Protein AF-A0A6V7W5G5-F1 (afdb_monomer_lite)

pLDDT: mean 75.49, std 18.2, range [30.98, 97.44]

Sequence (221 aa):
MYLCLTFILNYLTKILIYLNILFFVKTNSDIENVKMSENKKLSTTAWSPSLSLGWSSWSEWSECPPQIKKNCNNNQPFNIQYQLRRCLDNHCSGGSPSRYRLCSFNENCFSSSNSLPKTCKISSTNLTQPLIQQSFFQNNFLPNGFPCQLPSFTKSVCFQGYCQPFGCDKIIGSLTKEDQCGVCGGNGSSCFNNLFKWKERKEEEGEDILVNVKENVEIKV

Foldseek 3Di:
DVVVVVVVVVVVVVVVVVVVVVVVVVVVVVPVPPDPDDDDDPPPDDDDPPPDFEKDDKDDKDDWPDDPDDDLPQLDAFTKIKIAIDRRDPPHDDDDRMWMFGPRDDVVSLVPDPDFAQWQFADPPPPPGPRDPPVVPPPRGHDFRRWHDDPVASAWTDDPRGIFHAEPVRITNDPFYQDPVRHTNDPPPVPDPPQWDWDDDDDPDDWTWIARPVVRDTDTD

InterPro domains:
  IPR013273 ADAMTS/ADAMTS-like [PR01857] (69-87)
  IPR013273 ADAMTS/ADAMTS-like [PR01857] (152-171)
  IPR013273 ADAMTS/ADAMTS-like [PR01857] (172-191)
  IPR045371 ADAMTS/ADAMTS-like, cysteine-rich domain 3 [PF19236] (154-191)
  IPR050439 ADAMTS and ADAMTS-like [PTHR13723] (49-193)

Secondary structure (DSSP, 8-state):
-HHHHHHHHHHHHHHHHHHHHHHHHHHHHTSTT------S-------------SBPPP-PPPPPPP-S---GGG-PPPPEEEEE--B-STT--SS-SEEEEESS--HHHHHT-TT--SSSBPPTT-TT-S-S-GGGGGGSBPPTT-B--BTTBSSEEEETTEEEEB-TT-BBT----B-TTS-BT--S-SS-S-SEEEPPPPTT----EEEETTTTEEEE-

Structure (mmCIF, N/CA/C/O backbone):
data_AF-A0A6V7W5G5-F1
#
_entry.id   AF-A0A6V7W5G5-F1
#
loop_
_atom_site.group_PDB
_atom_site.id
_atom_site.type_symbol
_atom_site.label_atom_id
_atom_site.label_alt_id
_atom_site.label_comp_id
_atom_site.label_asym_id
_atom_site.label_entity_id
_atom_site.label_seq_id
_atom_site.pdbx_PDB_ins_code
_atom_site.Cartn_x
_atom_site.Cartn_y
_atom_site.Cartn_z
_atom_site.occupancy
_atom_site.B_iso_or_equiv
_atom_site.auth_seq_id
_atom_site.auth_comp_id
_atom_site.auth_asym_id
_atom_site.auth_atom_id
_atom_site.pdbx_PDB_model_num
ATOM 1 N N . MET A 1 1 ? 59.500 -6.837 -39.252 1.00 64.44 1 MET A N 1
ATOM 2 C CA . MET A 1 1 ? 58.674 -8.068 -39.228 1.00 64.44 1 MET A CA 1
ATOM 3 C C . MET A 1 1 ? 57.829 -8.193 -37.953 1.00 64.44 1 MET A C 1
ATOM 5 O O . MET A 1 1 ? 56.629 -8.392 -38.071 1.00 64.44 1 MET A O 1
ATOM 9 N N . TYR A 1 2 ? 58.392 -7.978 -36.755 1.00 69.25 2 TYR A N 1
ATOM 10 C CA . TYR A 1 2 ? 57.667 -8.069 -35.468 1.00 69.25 2 TYR A CA 1
ATOM 11 C C . TYR A 1 2 ? 56.463 -7.121 -35.312 1.00 69.25 2 TYR A C 1
ATOM 13 O O . TYR A 1 2 ? 55.416 -7.542 -34.832 1.00 69.25 2 TYR A O 1
ATOM 21 N N . LEU A 1 3 ? 56.576 -5.869 -35.768 1.00 68.62 3 LEU A N 1
ATOM 22 C CA . LEU A 1 3 ? 55.482 -4.889 -35.685 1.00 68.62 3 LEU A CA 1
ATOM 23 C C . LEU A 1 3 ? 54.264 -5.282 -36.535 1.00 68.62 3 LEU A C 1
ATOM 25 O O . LEU A 1 3 ? 53.140 -4.961 -36.188 1.00 68.62 3 LEU A O 1
ATOM 29 N N . CYS A 1 4 ? 54.456 -6.012 -37.634 1.00 75.19 4 CYS A N 1
ATOM 30 C CA . CYS A 1 4 ? 53.338 -6.451 -38.467 1.00 75.19 4 CYS A CA 1
ATOM 31 C C . CYS A 1 4 ? 52.570 -7.603 -37.795 1.00 75.19 4 CYS A C 1
ATOM 33 O O . CYS A 1 4 ? 51.341 -7.600 -37.776 1.00 75.19 4 CYS A O 1
ATOM 35 N N . LEU A 1 5 ? 53.288 -8.529 -37.144 1.00 75.81 5 LEU A N 1
ATOM 36 C CA . LEU A 1 5 ? 52.668 -9.614 -36.382 1.00 75.81 5 LEU A CA 1
ATOM 37 C C . LEU A 1 5 ? 51.836 -9.103 -35.198 1.00 75.81 5 LEU A C 1
ATOM 39 O O . LEU A 1 5 ? 50.750 -9.626 -34.961 1.00 75.81 5 LEU A O 1
ATOM 43 N N . THR A 1 6 ? 52.297 -8.081 -34.470 1.00 80.94 6 THR A N 1
ATOM 44 C CA . THR A 1 6 ? 51.553 -7.550 -33.312 1.00 80.94 6 THR A CA 1
ATOM 45 C C . THR A 1 6 ? 50.261 -6.841 -33.719 1.00 80.94 6 THR A C 1
ATOM 47 O O . THR A 1 6 ? 49.250 -6.979 -33.031 1.00 80.94 6 THR A O 1
ATOM 50 N N . PHE A 1 7 ? 50.253 -6.142 -34.858 1.00 81.12 7 PHE A N 1
ATOM 51 C CA . PHE A 1 7 ? 49.036 -5.547 -35.418 1.00 81.12 7 PHE A CA 1
ATOM 52 C C . PHE A 1 7 ? 48.029 -6.611 -35.869 1.00 81.12 7 PHE A C 1
ATOM 54 O O . PHE A 1 7 ? 46.842 -6.488 -35.567 1.00 81.12 7 PHE A O 1
ATOM 61 N N . ILE A 1 8 ? 48.496 -7.678 -36.523 1.00 85.62 8 ILE A N 1
ATOM 62 C CA . ILE A 1 8 ? 47.638 -8.792 -36.956 1.00 85.62 8 ILE A CA 1
ATOM 63 C C . ILE A 1 8 ? 47.043 -9.519 -35.742 1.00 85.62 8 ILE A C 1
ATOM 65 O O . ILE A 1 8 ? 45.840 -9.770 -35.707 1.00 85.62 8 ILE A O 1
ATOM 69 N N . LEU A 1 9 ? 47.848 -9.788 -34.711 1.00 80.69 9 LEU A N 1
ATOM 70 C CA . LEU A 1 9 ? 47.383 -10.421 -33.473 1.00 80.69 9 LEU A CA 1
ATOM 71 C C . LEU A 1 9 ? 46.334 -9.565 -32.742 1.00 80.69 9 LEU A C 1
ATOM 73 O O . LEU A 1 9 ? 45.316 -10.099 -32.315 1.00 80.69 9 LEU A O 1
ATOM 77 N N . ASN A 1 10 ? 46.524 -8.244 -32.649 1.00 82.56 10 ASN A N 1
ATOM 78 C CA . ASN A 1 10 ? 45.551 -7.331 -32.026 1.00 82.56 10 ASN A CA 1
ATOM 79 C C . ASN A 1 10 ? 44.244 -7.226 -32.839 1.00 82.56 10 ASN A C 1
ATOM 81 O O . ASN A 1 10 ? 43.146 -7.136 -32.293 1.00 82.56 10 ASN A O 1
ATOM 85 N N . TYR A 1 11 ? 44.340 -7.278 -34.167 1.00 88.06 11 TYR A N 1
ATOM 86 C CA . TYR A 1 11 ? 43.161 -7.273 -35.028 1.00 88.06 11 TYR A CA 1
ATOM 87 C C . TYR A 1 11 ? 42.346 -8.570 -34.887 1.00 88.06 11 TYR A C 1
ATOM 89 O O . TYR A 1 11 ? 41.123 -8.525 -34.745 1.00 88.06 11 TYR A O 1
ATOM 97 N N . LEU A 1 12 ? 43.023 -9.721 -34.831 1.00 87.94 12 LEU A N 1
ATOM 98 C CA . LEU A 1 12 ? 42.383 -11.023 -34.629 1.00 87.94 12 LEU A CA 1
ATOM 99 C C . LEU A 1 12 ? 41.720 -11.141 -33.251 1.00 87.94 12 LEU A C 1
ATOM 101 O O . LEU A 1 12 ? 40.607 -11.658 -33.160 1.00 87.94 12 LEU A O 1
ATOM 105 N N . THR A 1 13 ? 42.335 -10.617 -32.185 1.00 90.12 13 THR A N 1
ATOM 106 C CA . THR A 1 13 ? 41.710 -10.635 -30.851 1.00 90.12 13 THR A CA 1
ATOM 107 C C . THR A 1 13 ? 40.447 -9.777 -30.798 1.00 90.12 13 THR A C 1
ATOM 109 O O . THR A 1 13 ? 39.450 -10.210 -30.222 1.00 90.12 13 THR A O 1
ATOM 112 N N . LYS A 1 14 ? 40.421 -8.611 -31.456 1.00 88.50 14 LYS A N 1
ATOM 113 C CA . LYS A 1 14 ? 39.206 -7.782 -31.557 1.00 88.50 14 LYS A CA 1
ATOM 114 C C . LYS A 1 14 ? 38.075 -8.471 -32.321 1.00 88.50 14 LYS A C 1
ATOM 116 O O . LYS A 1 14 ? 36.926 -8.385 -31.892 1.00 88.50 14 LYS A O 1
ATOM 121 N N . ILE A 1 15 ? 38.386 -9.184 -33.407 1.00 91.12 15 ILE A N 1
ATOM 122 C CA . ILE A 1 15 ? 37.393 -9.968 -34.161 1.00 91.12 15 ILE A CA 1
ATOM 123 C C . ILE A 1 15 ? 36.817 -11.090 -33.293 1.00 91.12 15 ILE A C 1
ATOM 125 O O . ILE A 1 15 ? 35.600 -11.257 -33.240 1.00 91.12 15 ILE A O 1
ATOM 129 N N . LEU A 1 16 ? 37.666 -11.823 -32.567 1.00 85.69 16 LEU A N 1
ATOM 130 C CA . LEU A 1 16 ? 37.214 -12.897 -31.680 1.00 85.69 16 LEU A CA 1
ATOM 131 C C . LEU A 1 16 ? 36.309 -12.376 -30.556 1.00 85.69 16 LEU A C 1
ATOM 133 O O . LEU A 1 16 ? 35.301 -13.008 -30.246 1.00 85.69 16 LEU A O 1
ATOM 137 N N . ILE A 1 17 ? 36.614 -11.210 -29.979 1.00 87.88 17 ILE A N 1
ATOM 138 C CA . ILE A 1 17 ? 35.757 -10.570 -28.969 1.00 87.88 17 ILE A CA 1
ATOM 139 C C . ILE A 1 17 ? 34.403 -10.182 -29.579 1.00 87.88 17 ILE A C 1
ATOM 141 O O . ILE A 1 17 ? 33.362 -10.466 -28.989 1.00 87.88 17 ILE A O 1
ATOM 145 N N . TYR A 1 18 ? 34.395 -9.593 -30.777 1.00 88.31 18 TYR A N 1
ATOM 146 C CA . TYR A 1 18 ? 33.161 -9.191 -31.454 1.00 88.31 18 TYR A CA 1
ATOM 147 C C . TYR A 1 18 ? 32.259 -10.389 -31.795 1.00 88.31 18 TYR A C 1
ATOM 149 O O . TYR A 1 18 ? 31.051 -10.344 -31.563 1.00 88.31 18 TYR A O 1
ATOM 157 N N . LEU A 1 19 ? 32.847 -11.493 -32.268 1.00 85.12 19 LEU A N 1
ATOM 158 C CA . LEU A 1 19 ? 32.117 -12.731 -32.552 1.00 85.12 19 LEU A CA 1
ATOM 159 C C . LEU A 1 19 ? 31.537 -13.370 -31.280 1.00 85.12 19 LEU A C 1
ATOM 161 O O . LEU A 1 19 ? 30.402 -13.841 -31.310 1.00 85.12 19 LEU A O 1
ATOM 165 N N . ASN A 1 20 ? 32.258 -13.332 -30.153 1.00 80.25 20 ASN A N 1
ATOM 166 C CA . ASN A 1 20 ? 31.739 -13.810 -28.865 1.00 80.25 20 ASN A CA 1
ATOM 167 C C . ASN A 1 20 ? 30.568 -12.955 -28.355 1.00 80.25 20 ASN A C 1
ATOM 169 O O . ASN A 1 20 ? 29.582 -13.504 -27.867 1.00 80.25 20 ASN A O 1
ATOM 173 N N . ILE A 1 21 ? 30.636 -11.627 -28.504 1.00 76.56 21 ILE A N 1
ATOM 174 C CA . ILE A 1 21 ? 29.537 -10.723 -28.125 1.00 76.56 21 ILE A CA 1
ATOM 175 C C . ILE A 1 21 ? 28.300 -10.993 -28.989 1.00 76.56 21 ILE A C 1
ATOM 177 O O . ILE A 1 21 ? 27.203 -11.114 -28.453 1.00 76.56 21 ILE A O 1
ATOM 181 N N . LEU A 1 22 ? 28.459 -11.148 -30.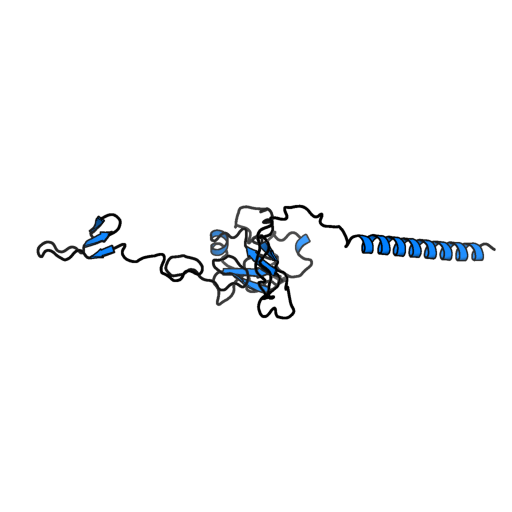308 1.00 72.25 22 LEU A N 1
ATOM 182 C CA . LEU A 1 22 ? 27.344 -11.480 -31.202 1.00 72.25 22 LEU A CA 1
ATOM 183 C C . LEU A 1 22 ? 26.721 -12.844 -30.885 1.00 72.25 22 LEU A C 1
ATOM 185 O O . LEU A 1 22 ? 25.497 -12.969 -30.899 1.00 72.25 22 LEU A O 1
ATOM 189 N N . PHE A 1 23 ? 27.540 -13.848 -30.565 1.00 72.62 23 PHE A N 1
ATOM 190 C CA . PHE A 1 23 ? 27.051 -15.156 -30.133 1.00 72.62 23 PHE A CA 1
ATOM 191 C C . PHE A 1 23 ? 26.246 -15.044 -28.829 1.00 72.62 23 PHE A C 1
ATOM 193 O O . PHE A 1 23 ? 25.133 -15.556 -28.760 1.00 72.62 23 PHE A O 1
ATOM 200 N N . PHE A 1 24 ? 26.744 -14.290 -27.843 1.00 64.94 24 PHE A N 1
ATOM 201 C CA . PHE A 1 24 ? 26.055 -14.060 -26.568 1.00 64.94 24 PHE A CA 1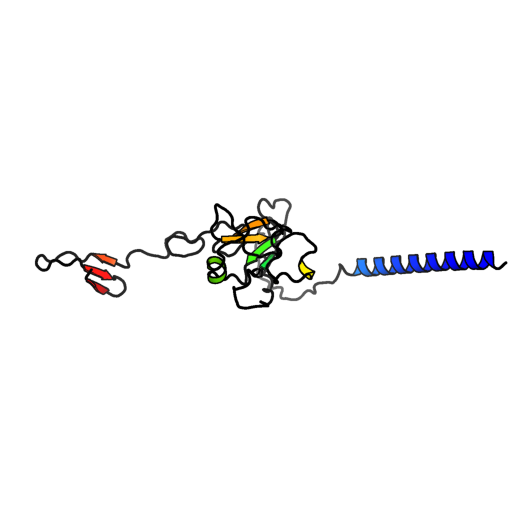
ATOM 202 C C . PHE A 1 24 ? 24.754 -13.248 -26.718 1.00 64.94 24 PHE A C 1
ATOM 204 O O . PHE A 1 24 ? 23.772 -13.495 -26.020 1.00 64.94 24 PHE A O 1
ATOM 211 N N . VAL A 1 25 ? 24.705 -12.283 -27.641 1.00 66.50 25 VAL A N 1
ATOM 212 C CA . VAL A 1 25 ? 23.470 -11.543 -27.955 1.00 66.50 25 VAL A CA 1
ATOM 213 C C . VAL A 1 25 ? 22.444 -12.467 -28.616 1.00 66.50 25 VAL A C 1
ATOM 215 O O . VAL A 1 25 ? 21.273 -12.430 -28.245 1.00 66.50 25 VAL A O 1
ATOM 218 N N . LYS A 1 26 ? 22.878 -13.351 -29.525 1.00 65.00 26 LYS A N 1
ATOM 219 C CA . LYS A 1 26 ? 21.993 -14.309 -30.199 1.00 65.00 26 LYS A CA 1
ATOM 220 C C . LYS A 1 26 ? 21.425 -15.365 -29.246 1.00 65.00 26 LYS A C 1
ATOM 222 O O . LYS A 1 26 ? 20.240 -15.668 -29.327 1.00 65.00 26 LYS A O 1
ATOM 227 N N . THR A 1 27 ? 22.215 -15.853 -28.286 1.00 56.34 27 THR A N 1
ATOM 228 C CA . THR A 1 27 ? 21.706 -16.787 -27.266 1.00 56.34 27 THR A CA 1
ATOM 229 C C . THR A 1 27 ? 20.696 -16.139 -26.318 1.00 56.34 27 THR A C 1
ATOM 231 O O . THR A 1 27 ? 19.823 -16.836 -25.814 1.00 56.34 27 THR A O 1
ATOM 234 N N . ASN A 1 28 ? 20.766 -14.822 -26.085 1.00 51.66 28 ASN A N 1
ATOM 235 C CA . ASN A 1 28 ? 19.781 -14.115 -25.256 1.00 51.66 28 ASN A CA 1
ATOM 236 C C . ASN A 1 28 ? 18.467 -13.814 -25.998 1.00 51.66 28 ASN A C 1
ATOM 238 O O . ASN A 1 28 ? 17.412 -13.836 -25.370 1.00 51.66 28 ASN A O 1
ATOM 242 N N . SER A 1 29 ? 18.493 -13.597 -27.321 1.00 52.56 29 SER A N 1
ATOM 243 C CA . SER A 1 29 ? 17.259 -13.413 -28.108 1.00 52.56 29 SER A CA 1
ATOM 244 C C . SER A 1 29 ? 16.413 -14.686 -28.247 1.00 52.56 29 SER A C 1
ATOM 246 O O . SER A 1 29 ? 15.221 -14.596 -28.525 1.00 52.56 29 SER A O 1
ATOM 248 N N . ASP A 1 30 ? 16.997 -15.864 -28.006 1.00 46.41 30 ASP A N 1
ATOM 249 C CA . ASP A 1 30 ? 16.294 -17.151 -28.084 1.00 46.41 30 ASP A CA 1
ATOM 250 C C . ASP A 1 30 ? 15.628 -17.568 -26.747 1.00 46.41 30 ASP A C 1
ATOM 252 O O . ASP A 1 30 ? 14.943 -18.591 -26.692 1.00 46.41 30 ASP A O 1
ATOM 256 N N . ILE A 1 31 ? 15.770 -16.776 -25.669 1.00 48.56 31 ILE A N 1
ATOM 257 C CA . ILE A 1 31 ? 15.246 -17.092 -24.320 1.00 48.56 31 ILE A CA 1
ATOM 258 C C . ILE A 1 31 ? 13.855 -16.476 -24.037 1.00 48.56 31 ILE A C 1
ATOM 260 O O . ILE A 1 31 ? 13.169 -16.926 -23.120 1.00 48.56 31 ILE A O 1
ATOM 264 N N . GLU A 1 32 ? 13.336 -15.558 -24.862 1.00 43.12 32 GLU A N 1
ATOM 265 C CA . GLU A 1 32 ? 11.947 -15.062 -24.712 1.00 43.12 32 GLU A CA 1
ATOM 266 C C . GLU A 1 32 ? 10.861 -16.010 -25.264 1.00 43.12 32 GLU A C 1
ATOM 268 O O . GLU A 1 32 ? 9.673 -15.735 -25.122 1.00 43.12 32 GLU A O 1
ATOM 273 N N . ASN A 1 33 ? 11.230 -17.175 -25.811 1.00 42.59 33 ASN A N 1
ATOM 274 C CA . ASN A 1 33 ? 10.279 -18.150 -26.363 1.00 42.59 33 ASN A CA 1
ATOM 275 C C . ASN A 1 33 ? 10.241 -19.485 -25.599 1.00 42.59 33 ASN A C 1
ATOM 277 O O . ASN A 1 33 ? 10.081 -20.557 -26.192 1.00 42.59 33 ASN A O 1
ATOM 281 N N . VAL A 1 34 ? 10.337 -19.450 -24.264 1.00 40.25 34 VAL A N 1
ATOM 282 C CA . VAL A 1 34 ? 9.984 -20.620 -23.446 1.00 40.25 34 VAL A CA 1
ATOM 283 C C . VAL A 1 34 ? 8.466 -20.817 -23.484 1.00 40.25 34 VAL A C 1
ATOM 285 O O . VAL A 1 34 ? 7.699 -20.151 -22.792 1.00 40.25 34 VAL A O 1
ATOM 288 N N . LYS A 1 35 ? 8.056 -21.776 -24.322 1.00 40.94 35 LYS A N 1
ATOM 289 C CA . LYS A 1 35 ? 6.774 -22.492 -24.300 1.00 40.94 35 LYS A CA 1
ATOM 290 C C . LYS A 1 35 ? 6.234 -22.643 -22.869 1.00 40.94 35 LYS A C 1
ATOM 292 O O . LYS A 1 35 ? 6.784 -23.415 -22.087 1.00 40.94 35 LYS A O 1
ATOM 297 N N . MET A 1 36 ? 5.093 -22.021 -22.564 1.00 36.12 36 MET A N 1
ATOM 298 C CA . MET A 1 36 ? 4.182 -22.601 -21.576 1.00 36.12 36 MET A CA 1
ATOM 299 C C . MET A 1 36 ? 3.483 -23.772 -22.255 1.00 36.12 36 MET A C 1
ATOM 301 O O . MET A 1 36 ? 2.702 -23.596 -23.187 1.00 36.12 36 MET A O 1
ATOM 305 N N . SER A 1 37 ? 3.835 -24.972 -21.806 1.00 34.09 37 SER A N 1
ATOM 306 C CA . SER A 1 37 ? 3.180 -26.219 -22.161 1.00 34.09 37 SER A CA 1
ATOM 307 C C . SER A 1 37 ? 1.674 -26.114 -21.945 1.00 34.09 37 SER A C 1
ATOM 309 O O . SER A 1 37 ? 1.208 -25.812 -20.843 1.00 34.09 37 SER A O 1
ATOM 311 N N . GLU A 1 38 ? 0.931 -26.431 -23.000 1.00 49.44 38 GLU A N 1
ATOM 312 C CA . GLU A 1 38 ? -0.417 -26.969 -22.912 1.00 49.44 38 GLU A CA 1
ATOM 313 C C . GLU A 1 38 ? -0.455 -28.050 -21.826 1.00 49.44 38 GLU A C 1
ATOM 315 O O . GLU A 1 38 ? 0.392 -28.944 -21.822 1.00 49.44 38 GLU A O 1
ATOM 320 N N . ASN A 1 39 ? -1.391 -27.924 -20.879 1.00 43.22 39 ASN A N 1
ATOM 321 C CA . ASN A 1 39 ? -2.222 -29.012 -20.350 1.00 43.22 39 ASN A CA 1
ATOM 322 C C . ASN A 1 39 ? -2.952 -28.581 -19.068 1.00 43.22 39 ASN A C 1
ATOM 324 O O . ASN A 1 39 ? -2.455 -28.772 -17.958 1.00 43.22 39 ASN A O 1
ATOM 328 N N . LYS A 1 40 ? -4.207 -28.130 -19.209 1.00 38.88 40 LYS A N 1
ATOM 329 C CA . LYS A 1 40 ? -5.285 -28.634 -18.342 1.00 38.88 40 LYS A CA 1
ATOM 330 C C . LYS A 1 40 ? -6.670 -28.437 -18.971 1.00 38.88 40 LYS A C 1
ATOM 332 O O . LYS A 1 40 ? -7.225 -27.349 -18.954 1.00 38.88 40 LYS A O 1
ATOM 337 N N . LYS A 1 41 ? -7.190 -29.564 -19.473 1.00 35.56 41 LYS A N 1
ATOM 338 C CA . LYS A 1 41 ? -8.587 -29.910 -19.791 1.00 35.56 41 LYS A CA 1
ATOM 339 C C . LYS A 1 41 ? -9.370 -28.945 -20.688 1.00 35.56 41 LYS A C 1
ATOM 341 O O . LYS A 1 41 ? -10.043 -28.032 -20.223 1.00 35.56 41 LYS A O 1
ATOM 346 N N . LEU A 1 42 ? -9.437 -29.326 -21.964 1.00 43.22 42 LEU A N 1
ATOM 347 C CA . LEU A 1 42 ? -10.606 -29.102 -22.806 1.00 43.22 42 LEU A CA 1
ATOM 348 C C . LEU A 1 42 ? -11.815 -29.793 -22.144 1.00 43.22 42 LEU A C 1
ATOM 350 O O . LEU A 1 42 ? -12.015 -30.997 -22.286 1.00 43.22 42 LEU A O 1
ATOM 354 N N . SER A 1 43 ? -12.575 -29.040 -21.348 1.00 30.98 43 SER A N 1
ATOM 355 C CA . SER A 1 43 ? -13.932 -29.416 -20.959 1.00 30.98 43 SER A CA 1
ATOM 356 C C . SER A 1 43 ? -14.846 -28.910 -22.062 1.00 30.98 43 SER A C 1
ATOM 358 O O . SER A 1 43 ? -15.054 -27.709 -22.206 1.00 30.98 43 SER A O 1
ATOM 360 N N . THR A 1 44 ? -15.356 -29.825 -22.876 1.00 41.25 44 THR A N 1
ATOM 361 C CA . THR A 1 44 ? -16.416 -29.553 -23.842 1.00 41.25 44 THR A CA 1
ATOM 362 C C . THR A 1 44 ? -17.688 -29.180 -23.087 1.00 41.25 44 THR A C 1
ATOM 364 O O . THR A 1 44 ? -18.456 -30.043 -22.661 1.00 41.25 44 THR A O 1
ATOM 367 N N . THR A 1 45 ? -17.920 -27.889 -22.891 1.00 38.53 45 THR A N 1
ATOM 368 C CA . THR A 1 45 ? -19.245 -27.360 -22.571 1.00 38.53 45 THR A CA 1
ATOM 369 C C . THR A 1 45 ? -19.334 -25.973 -23.190 1.00 38.53 45 THR A C 1
ATOM 371 O O . THR A 1 45 ? -18.521 -25.104 -22.900 1.00 38.53 45 THR A O 1
ATOM 374 N N . ALA A 1 46 ? -20.266 -25.825 -24.127 1.00 49.16 46 ALA A N 1
ATOM 375 C CA . ALA A 1 46 ? -20.468 -24.657 -24.971 1.00 49.16 46 ALA A CA 1
ATOM 376 C C . ALA A 1 46 ? -20.512 -23.344 -24.176 1.00 49.16 46 ALA A C 1
ATOM 378 O O . ALA A 1 46 ? -21.455 -23.147 -23.417 1.00 49.16 46 ALA A O 1
ATOM 379 N N . TRP A 1 47 ? -19.544 -22.443 -24.375 1.00 33.72 47 TRP A N 1
ATOM 380 C CA . TRP A 1 47 ? -19.591 -21.082 -23.832 1.00 33.72 47 TRP A CA 1
ATOM 381 C C . TRP A 1 47 ? -19.699 -20.063 -24.968 1.00 33.72 47 TRP A C 1
ATOM 383 O O . TRP A 1 47 ? -18.904 -20.042 -25.905 1.00 33.72 47 TRP A O 1
ATOM 393 N N . SER A 1 48 ? -20.765 -19.275 -24.864 1.00 38.31 48 SER A N 1
ATOM 394 C CA . SER A 1 48 ? -21.246 -18.204 -25.732 1.00 38.31 48 SER A CA 1
ATOM 395 C C . SER A 1 48 ? -20.163 -17.191 -26.142 1.00 38.31 48 SER A C 1
ATOM 397 O O . SER A 1 48 ? -19.182 -17.017 -25.415 1.00 38.31 48 SER A O 1
ATOM 399 N N . PRO A 1 49 ? -20.337 -16.452 -27.257 1.00 46.53 49 PRO A N 1
ATOM 400 C CA . PRO A 1 49 ? -19.388 -15.427 -27.665 1.00 46.53 49 PRO A CA 1
ATOM 401 C C . PRO A 1 49 ? -19.575 -14.191 -26.778 1.00 46.53 49 PRO A C 1
ATOM 403 O O . PRO A 1 49 ? -20.375 -13.308 -27.075 1.00 46.53 49 PRO A O 1
ATOM 406 N N . SER A 1 50 ? -18.842 -14.114 -25.671 1.00 47.25 50 SER A N 1
ATOM 407 C CA . SER A 1 50 ? -18.763 -12.890 -24.869 1.00 47.25 50 SER A CA 1
ATOM 408 C C . SER A 1 50 ? -17.815 -11.897 -25.546 1.00 47.25 50 SER A C 1
ATOM 410 O O . SER A 1 50 ? -16.659 -11.739 -25.157 1.00 47.25 50 SER A O 1
ATOM 412 N N . LEU A 1 51 ? -18.304 -11.245 -26.601 1.00 59.16 51 LEU A N 1
ATOM 413 C CA . LEU A 1 51 ? -17.687 -10.068 -27.210 1.00 59.16 51 LEU A CA 1
ATOM 414 C C . LEU A 1 51 ? -17.855 -8.863 -26.271 1.00 59.16 51 LEU A C 1
ATOM 416 O O . LEU A 1 51 ? -18.800 -8.089 -26.376 1.00 59.16 51 LEU A O 1
ATOM 420 N N . SER A 1 52 ? -16.917 -8.709 -25.343 1.00 56.16 52 SER A N 1
ATOM 421 C CA . SER A 1 52 ? -16.655 -7.438 -24.660 1.00 56.16 52 SER A CA 1
ATOM 422 C C . SER A 1 52 ? -15.177 -7.390 -24.283 1.00 56.16 52 SER A C 1
ATOM 424 O O . SER A 1 52 ? -14.788 -7.833 -23.200 1.00 56.16 52 SER A O 1
ATOM 426 N N . LEU A 1 53 ? -14.325 -6.927 -25.198 1.00 70.06 53 LEU A N 1
ATOM 427 C CA . LEU A 1 53 ? -12.885 -6.896 -24.960 1.00 70.06 53 LEU A CA 1
ATOM 428 C C . LEU A 1 53 ? -12.483 -5.555 -24.335 1.00 70.06 53 LEU A C 1
ATOM 430 O O . LEU A 1 53 ? -12.430 -4.516 -24.983 1.00 70.06 53 LEU A O 1
ATOM 434 N N . GLY A 1 54 ? -12.231 -5.603 -23.031 1.00 83.75 54 GLY A N 1
ATOM 435 C CA . GLY A 1 54 ? -11.614 -4.538 -22.249 1.00 83.75 54 GLY A CA 1
ATOM 436 C C . GLY A 1 54 ? -10.451 -5.105 -21.437 1.00 83.75 54 GLY A C 1
ATOM 437 O O . GLY A 1 54 ? -9.667 -5.925 -21.920 1.00 83.75 54 GLY A O 1
ATOM 438 N N . TRP A 1 55 ? -10.334 -4.696 -20.177 1.00 91.81 55 TRP A N 1
ATOM 439 C CA . TRP A 1 55 ? -9.373 -5.298 -19.255 1.00 91.81 55 TRP A CA 1
ATOM 440 C C . TRP A 1 55 ? -9.699 -6.774 -18.975 1.00 91.81 55 TRP A C 1
ATOM 442 O O . TRP A 1 55 ? -10.852 -7.121 -18.730 1.00 91.81 55 TRP A O 1
ATOM 452 N N . SER A 1 56 ? -8.678 -7.634 -18.939 1.00 91.94 56 SER A N 1
ATOM 453 C CA . SER A 1 56 ? -8.808 -9.002 -18.435 1.00 91.94 56 SER A CA 1
ATOM 454 C C . SER A 1 56 ? -9.158 -9.008 -16.946 1.00 91.94 56 SER A C 1
ATOM 456 O O . SER A 1 56 ? -8.936 -8.024 -16.229 1.00 91.94 56 SER A O 1
ATOM 458 N N . SER A 1 57 ? -9.592 -10.166 -16.446 1.00 93.00 57 SER A N 1
ATOM 459 C CA . SER A 1 57 ? -9.573 -10.439 -15.009 1.00 93.00 57 SER A CA 1
ATOM 460 C C . SER A 1 57 ? -8.176 -10.201 -14.436 1.00 93.00 57 SER A C 1
ATOM 462 O O . SER A 1 57 ? -7.160 -10.399 -15.115 1.00 93.00 57 SER A O 1
ATOM 464 N N . TRP A 1 58 ? -8.135 -9.765 -13.181 1.00 95.62 58 TRP A N 1
ATOM 465 C CA . TRP A 1 58 ? -6.893 -9.671 -12.428 1.00 95.62 58 TRP A CA 1
ATOM 466 C C . TRP A 1 58 ? -6.303 -11.066 -12.178 1.00 95.62 58 TRP A C 1
ATOM 468 O O . TRP A 1 58 ? -7.045 -12.022 -11.965 1.00 95.62 58 TRP A O 1
ATOM 478 N N . SER A 1 59 ? -4.972 -11.166 -12.184 1.00 96.69 59 SER A N 1
ATOM 479 C CA . SER A 1 59 ? -4.221 -12.344 -11.735 1.00 96.69 59 SER A CA 1
ATOM 480 C C . SER A 1 59 ? -4.471 -12.626 -10.256 1.00 96.69 59 SER A C 1
ATOM 482 O O . SER A 1 59 ? -5.046 -11.799 -9.562 1.00 96.69 59 SER A O 1
ATOM 484 N N . GLU A 1 60 ? -3.942 -13.716 -9.710 1.00 97.19 60 GLU A N 1
ATOM 485 C CA . GLU A 1 60 ? -3.775 -13.797 -8.256 1.00 97.19 60 GLU A CA 1
ATOM 486 C C . GLU A 1 60 ? -2.762 -12.757 -7.759 1.00 97.19 60 GLU A C 1
ATOM 488 O O . GLU A 1 60 ? -1.932 -12.247 -8.524 1.00 97.19 60 GLU A O 1
ATOM 493 N N . TRP A 1 61 ? -2.859 -12.407 -6.476 1.00 96.88 61 TRP A N 1
ATOM 494 C CA . TRP A 1 61 ? -1.852 -11.564 -5.836 1.00 96.88 61 TRP A CA 1
ATOM 495 C C . TRP A 1 61 ? -0.519 -12.305 -5.756 1.00 96.88 61 TRP A C 1
ATOM 497 O O . TRP A 1 61 ? -0.484 -13.496 -5.451 1.00 96.88 61 TRP A O 1
ATOM 507 N N . SER A 1 62 ? 0.579 -11.582 -5.978 1.00 96.88 62 SER A N 1
ATOM 508 C CA . SER A 1 62 ? 1.924 -12.111 -5.762 1.00 96.88 62 SER A CA 1
ATOM 509 C C . SER A 1 62 ? 2.109 -12.577 -4.317 1.00 96.88 62 SER A C 1
ATOM 511 O O . SER A 1 62 ? 1.441 -12.082 -3.409 1.00 96.88 62 SER A O 1
ATOM 513 N N . GLU A 1 63 ? 3.067 -13.464 -4.063 1.00 95.62 63 GLU A N 1
ATOM 514 C CA . GLU A 1 63 ? 3.437 -13.826 -2.693 1.00 95.62 63 GLU A CA 1
ATOM 515 C C . GLU A 1 63 ? 3.907 -12.598 -1.900 1.00 95.62 63 GLU A C 1
ATOM 517 O O . GLU A 1 63 ? 4.474 -11.653 -2.457 1.00 95.62 63 GLU A O 1
ATOM 522 N N . CYS A 1 64 ? 3.601 -12.573 -0.598 1.00 92.75 64 CYS A N 1
ATOM 523 C CA . CYS A 1 64 ? 4.025 -11.475 0.269 1.00 92.75 64 CYS A CA 1
ATOM 524 C C . CYS A 1 64 ? 5.499 -11.692 0.616 1.00 92.75 64 CYS A C 1
ATOM 526 O O . CYS A 1 64 ? 5.830 -12.766 1.126 1.00 92.75 64 CYS A O 1
ATOM 528 N N . PRO A 1 65 ? 6.378 -10.699 0.397 1.00 89.81 65 PRO A N 1
ATOM 529 C CA . PRO A 1 65 ? 7.762 -10.804 0.830 1.00 89.81 65 PRO A CA 1
ATOM 530 C C . PRO A 1 65 ? 7.859 -11.138 2.331 1.00 89.81 65 PRO A C 1
ATOM 532 O O . PRO A 1 65 ? 7.020 -10.672 3.115 1.00 89.81 65 PRO A O 1
ATOM 535 N N . PRO A 1 66 ? 8.871 -11.908 2.769 1.00 82.25 66 PRO A N 1
ATOM 536 C CA . PRO A 1 66 ? 9.048 -12.236 4.179 1.00 82.25 66 PRO A CA 1
ATOM 537 C C . PRO A 1 66 ? 9.334 -10.980 5.018 1.00 82.25 66 PRO A C 1
ATOM 539 O O . PRO A 1 66 ? 10.028 -10.053 4.598 1.00 82.25 66 PRO A O 1
ATOM 542 N N . GLN A 1 67 ? 8.771 -10.936 6.225 1.00 70.38 67 GLN A N 1
ATOM 543 C CA . GLN A 1 67 ? 8.957 -9.846 7.186 1.00 70.38 67 GLN A CA 1
ATOM 544 C C . GLN A 1 67 ? 10.281 -10.034 7.938 1.00 70.38 67 GLN A C 1
ATOM 546 O O . GLN A 1 67 ? 10.414 -10.969 8.724 1.00 70.38 67 GLN A O 1
ATOM 551 N N . ILE A 1 68 ? 11.255 -9.144 7.733 1.00 64.69 68 ILE A N 1
ATOM 552 C CA . ILE A 1 68 ? 12.593 -9.277 8.345 1.00 64.69 68 ILE A CA 1
ATOM 553 C C . ILE A 1 68 ? 12.600 -8.872 9.837 1.00 64.69 68 ILE A C 1
ATOM 555 O O . ILE A 1 68 ? 13.488 -9.281 10.581 1.00 64.69 68 ILE A O 1
ATOM 559 N N . LYS A 1 69 ? 11.605 -8.120 10.333 1.00 58.66 69 LYS A N 1
ATOM 560 C CA . LYS A 1 69 ? 11.455 -7.795 11.766 1.00 58.66 69 LYS A CA 1
ATOM 561 C C . LYS A 1 69 ? 9.973 -7.639 12.130 1.00 58.66 69 LYS A C 1
ATOM 563 O O . LYS A 1 69 ? 9.204 -7.088 11.354 1.00 58.66 69 LYS A O 1
ATOM 568 N N . LYS A 1 70 ? 9.589 -8.121 13.318 1.00 57.50 70 LYS A N 1
ATOM 569 C CA . LYS A 1 70 ? 8.206 -8.080 13.838 1.00 57.50 70 LYS A CA 1
ATOM 570 C C . LYS A 1 70 ? 7.887 -6.852 14.697 1.00 57.50 70 LYS A C 1
ATOM 572 O O . LYS A 1 70 ? 6.748 -6.712 15.126 1.00 57.50 70 LYS A O 1
ATOM 577 N N . ASN A 1 71 ? 8.873 -6.004 15.000 1.00 61.75 71 ASN A N 1
ATOM 578 C CA . ASN A 1 71 ? 8.712 -4.947 15.996 1.00 61.75 71 ASN A CA 1
ATOM 579 C C . ASN A 1 71 ? 8.701 -3.560 15.337 1.00 61.75 71 ASN A C 1
ATOM 581 O O . ASN A 1 71 ? 9.679 -3.182 14.692 1.00 61.75 71 ASN A O 1
ATOM 585 N N . CYS A 1 72 ? 7.611 -2.806 15.527 1.00 65.88 72 CYS A N 1
ATOM 586 C CA . CYS A 1 72 ? 7.331 -1.510 14.889 1.00 65.88 72 CYS A CA 1
ATOM 587 C C . CYS A 1 72 ? 8.319 -0.382 15.258 1.00 65.88 72 CYS A C 1
ATOM 589 O O . CYS A 1 72 ? 8.227 0.715 14.716 1.00 65.88 72 CYS A O 1
ATOM 591 N N . ASN A 1 73 ? 9.274 -0.633 16.156 1.00 59.19 73 ASN A N 1
ATOM 592 C CA . ASN A 1 73 ? 10.110 0.382 16.809 1.00 59.19 73 ASN A CA 1
ATOM 593 C C . ASN A 1 73 ? 11.065 1.158 15.877 1.00 59.19 73 ASN A C 1
ATOM 595 O O . ASN A 1 73 ? 11.777 2.036 16.346 1.00 59.19 73 ASN A O 1
ATOM 599 N N . ASN A 1 74 ? 11.102 0.846 14.578 1.00 59.66 74 ASN A N 1
ATOM 600 C CA . ASN A 1 74 ? 12.140 1.308 13.653 1.00 59.66 74 ASN A CA 1
ATOM 601 C C . ASN A 1 74 ? 11.596 1.962 12.366 1.00 59.66 74 ASN A C 1
ATOM 603 O O . ASN A 1 74 ? 12.330 2.004 11.381 1.00 59.66 74 ASN A O 1
ATOM 607 N N . ASN A 1 75 ? 10.333 2.421 12.332 1.00 66.81 75 ASN A N 1
ATOM 608 C CA . ASN A 1 75 ? 9.703 3.002 11.129 1.00 66.81 75 ASN A CA 1
ATOM 609 C C . ASN A 1 75 ? 9.915 2.127 9.877 1.00 66.81 75 ASN A C 1
ATOM 611 O O . ASN A 1 75 ? 10.373 2.587 8.837 1.00 66.81 75 ASN A O 1
ATOM 615 N N . GLN A 1 76 ? 9.671 0.822 9.988 1.00 79.69 76 GLN A N 1
ATOM 616 C CA . GLN A 1 76 ? 9.982 -0.098 8.897 1.00 79.69 76 GLN A CA 1
ATOM 617 C C . GLN A 1 76 ? 8.948 -0.031 7.772 1.00 79.69 76 GLN A C 1
ATOM 619 O O . GLN A 1 76 ? 7.763 0.173 8.043 1.00 79.69 76 GLN A O 1
ATOM 624 N N . PRO A 1 77 ? 9.370 -0.248 6.515 1.00 85.94 77 PRO A N 1
ATOM 625 C CA . PRO A 1 77 ? 8.439 -0.332 5.408 1.00 85.94 77 PRO A CA 1
ATOM 626 C C . PRO A 1 77 ? 7.570 -1.585 5.509 1.00 85.94 77 PRO A C 1
ATOM 628 O O . PRO A 1 77 ? 8.052 -2.680 5.806 1.00 85.94 77 PRO A O 1
ATOM 631 N N . PHE A 1 78 ? 6.283 -1.424 5.217 1.00 89.81 78 PHE A N 1
ATOM 632 C CA . PHE A 1 78 ? 5.379 -2.544 5.005 1.00 89.81 78 PHE A CA 1
ATOM 633 C C . PHE A 1 78 ? 5.696 -3.241 3.676 1.00 89.81 78 PHE A C 1
ATOM 635 O O . PHE A 1 78 ? 6.005 -2.604 2.671 1.00 89.81 78 PHE A O 1
ATOM 642 N N . ASN A 1 79 ? 5.559 -4.561 3.646 1.00 91.38 79 ASN A N 1
ATOM 643 C CA . ASN A 1 79 ? 5.723 -5.343 2.434 1.00 91.38 79 ASN A CA 1
ATOM 644 C C . ASN A 1 79 ? 4.518 -5.157 1.509 1.00 91.38 79 ASN A C 1
ATOM 646 O O . ASN A 1 79 ? 3.366 -5.039 1.947 1.00 91.38 79 ASN A O 1
ATOM 650 N N . ILE A 1 80 ? 4.804 -5.159 0.210 1.00 94.25 80 ILE A N 1
ATOM 651 C CA . ILE A 1 80 ? 3.834 -4.911 -0.851 1.00 94.25 80 ILE A CA 1
ATOM 652 C C . ILE A 1 80 ? 3.714 -6.155 -1.724 1.00 94.25 80 ILE A C 1
ATOM 654 O O . ILE A 1 80 ? 4.714 -6.778 -2.076 1.00 94.25 80 ILE A O 1
ATOM 658 N N . GLN A 1 81 ? 2.480 -6.478 -2.095 1.00 96.00 81 GLN A N 1
ATOM 659 C CA . GLN A 1 81 ? 2.156 -7.426 -3.158 1.00 96.00 81 GLN A CA 1
ATOM 660 C C . GLN A 1 81 ? 1.645 -6.674 -4.378 1.00 96.00 81 GLN A C 1
ATOM 662 O O . GLN A 1 81 ? 1.111 -5.566 -4.262 1.00 96.00 81 GLN A O 1
ATOM 667 N N . TYR A 1 82 ? 1.756 -7.307 -5.539 1.00 96.19 82 TYR A N 1
ATOM 668 C CA . TYR A 1 82 ? 1.226 -6.783 -6.787 1.00 96.19 82 TYR A CA 1
ATOM 669 C C . TYR A 1 82 ? 0.243 -7.761 -7.427 1.00 96.19 82 TYR A C 1
ATOM 671 O O . TYR A 1 82 ? 0.255 -8.962 -7.158 1.00 96.19 82 TYR A O 1
ATOM 679 N N . GLN A 1 83 ? -0.615 -7.219 -8.279 1.00 96.88 83 GLN A N 1
ATOM 680 C CA . GLN A 1 83 ? -1.533 -7.969 -9.123 1.00 96.88 83 GLN A CA 1
ATOM 681 C C . GLN A 1 83 ? -1.494 -7.370 -10.522 1.00 96.88 83 GLN A C 1
ATOM 683 O O . GLN A 1 83 ? -1.342 -6.153 -10.668 1.00 96.88 83 GLN A O 1
ATOM 688 N N . LEU A 1 84 ? -1.625 -8.216 -11.538 1.00 96.12 84 LEU A N 1
ATOM 689 C CA . LEU A 1 84 ? -1.516 -7.824 -12.938 1.00 96.12 84 LEU A CA 1
ATOM 690 C C . LEU A 1 84 ? -2.801 -8.161 -13.687 1.00 96.12 84 LEU A C 1
ATOM 692 O O . LEU A 1 84 ? -3.498 -9.116 -13.358 1.00 96.12 84 LEU A O 1
ATOM 696 N N . ARG A 1 85 ? -3.098 -7.395 -14.727 1.00 94.75 85 ARG A N 1
ATOM 697 C CA . ARG A 1 85 ? -4.122 -7.705 -15.724 1.00 94.75 85 ARG A CA 1
ATOM 698 C C . ARG A 1 85 ? -3.629 -7.268 -17.093 1.00 94.75 85 ARG A C 1
ATOM 700 O O . ARG A 1 85 ? -2.793 -6.372 -17.203 1.00 94.75 85 ARG A O 1
ATOM 707 N N . ARG A 1 86 ? -4.147 -7.894 -18.142 1.00 92.69 86 ARG A N 1
ATOM 708 C CA . ARG A 1 86 ? -3.824 -7.546 -19.526 1.00 92.69 86 ARG A CA 1
ATOM 709 C C . ARG A 1 86 ? -4.955 -6.743 -20.131 1.00 92.69 86 ARG A C 1
ATOM 711 O O . ARG A 1 86 ? -6.116 -6.909 -19.771 1.00 92.69 86 ARG A O 1
ATOM 718 N N . CYS A 1 87 ? -4.599 -5.873 -21.053 1.00 93.06 87 CYS A N 1
ATOM 719 C CA . CYS A 1 87 ? -5.567 -5.244 -21.924 1.00 93.06 87 CYS A CA 1
ATOM 720 C C . CYS A 1 87 ? -5.799 -6.181 -23.116 1.00 93.06 87 CYS A C 1
ATOM 722 O O . CYS A 1 87 ? -4.825 -6.612 -23.734 1.00 93.06 87 CYS A O 1
ATOM 724 N N . LEU A 1 88 ? -7.049 -6.578 -23.364 1.00 89.69 88 LEU A N 1
ATOM 725 C CA . LEU A 1 88 ? -7.376 -7.588 -24.379 1.00 89.69 88 LEU A CA 1
ATOM 726 C C . LEU A 1 88 ? -7.762 -6.980 -25.736 1.00 89.69 88 LEU A C 1
ATOM 728 O O . LEU A 1 88 ? -7.869 -7.722 -26.706 1.00 89.69 88 LEU A O 1
ATOM 732 N N . ASP A 1 89 ? -7.959 -5.661 -25.800 1.00 84.06 89 ASP A N 1
ATOM 733 C CA . ASP A 1 89 ? -8.287 -4.912 -27.019 1.00 84.06 89 ASP A CA 1
ATOM 734 C C . ASP A 1 89 ? -7.943 -3.421 -26.852 1.00 84.06 89 ASP A C 1
ATOM 736 O O . ASP A 1 89 ? -7.652 -2.966 -25.754 1.00 84.06 89 ASP A O 1
ATOM 740 N N . ASN A 1 90 ? -7.986 -2.620 -27.910 1.00 80.75 90 ASN A N 1
ATOM 741 C CA . ASN A 1 90 ? -7.670 -1.188 -27.871 1.00 80.75 90 ASN A CA 1
ATOM 742 C C . ASN A 1 90 ? -8.671 -0.325 -27.061 1.00 80.75 90 ASN A C 1
ATOM 744 O O . ASN A 1 90 ? -8.400 0.853 -26.828 1.00 80.75 90 ASN A O 1
ATOM 748 N N . HIS A 1 91 ? -9.779 -0.896 -26.572 1.00 83.31 91 HIS A N 1
ATOM 749 C CA . HIS A 1 91 ? -10.824 -0.205 -25.804 1.00 83.31 91 HIS A CA 1
ATOM 750 C C . HIS A 1 91 ? -10.602 -0.166 -24.274 1.00 83.31 91 HIS A C 1
ATOM 752 O O . HIS A 1 91 ? -11.523 0.155 -23.517 1.00 83.31 91 HIS A O 1
ATOM 758 N N . CYS A 1 92 ? -9.400 -0.458 -23.765 1.00 85.12 92 CYS A N 1
ATOM 759 C CA . CYS A 1 92 ? -9.114 -0.357 -22.328 1.00 85.12 92 CYS A CA 1
ATOM 760 C C . CYS A 1 92 ? -9.047 1.102 -21.859 1.00 85.12 92 CYS A C 1
ATOM 762 O O . CYS A 1 92 ? -8.003 1.749 -21.916 1.00 85.12 92 CYS A O 1
ATOM 764 N N . SER A 1 93 ? -10.163 1.606 -21.340 1.00 84.12 93 SER A N 1
ATOM 765 C CA . SER A 1 93 ? -10.242 2.937 -20.737 1.00 84.12 93 SER A CA 1
ATOM 766 C C . SER A 1 93 ? -10.216 2.850 -19.213 1.00 84.12 93 SER A C 1
ATOM 768 O O . SER A 1 93 ? -10.931 2.047 -18.615 1.00 84.12 93 SER A O 1
ATOM 770 N N . GLY A 1 94 ? -9.407 3.699 -18.579 1.00 82.25 94 GLY A N 1
ATOM 771 C CA . GLY A 1 94 ? -9.361 3.843 -17.125 1.00 82.25 94 GLY A CA 1
ATOM 772 C C . GLY A 1 94 ? -8.593 2.739 -16.381 1.00 82.25 94 GLY A C 1
ATOM 773 O O . GLY A 1 94 ? -8.715 1.539 -16.643 1.00 82.25 94 GLY A O 1
ATOM 774 N N . GLY A 1 95 ? -7.815 3.165 -15.386 1.00 85.19 95 GLY A N 1
ATOM 775 C CA . GLY A 1 95 ? -7.032 2.293 -14.510 1.00 85.19 95 GLY A CA 1
ATOM 776 C C . GLY A 1 95 ? -5.729 1.770 -15.125 1.00 85.19 95 GLY A C 1
ATOM 777 O O . GLY A 1 95 ? -5.454 1.937 -16.308 1.00 85.19 95 GLY A O 1
ATOM 778 N N . SER A 1 96 ? -4.928 1.114 -14.287 1.00 90.62 96 SER A N 1
ATOM 779 C CA . SER A 1 96 ? -3.587 0.627 -14.635 1.00 90.62 96 SER A CA 1
ATOM 780 C C . SER A 1 96 ? -3.570 -0.894 -14.868 1.00 90.62 96 SER A C 1
ATOM 782 O O . SER A 1 96 ? -4.444 -1.603 -14.351 1.00 90.62 96 SER A O 1
ATOM 784 N N . PRO A 1 97 ? -2.593 -1.430 -15.628 1.00 93.94 97 PRO A N 1
ATOM 785 C CA . PRO A 1 97 ? -2.408 -2.876 -15.808 1.00 93.94 97 PRO A CA 1
ATOM 786 C C . PRO A 1 97 ? -1.860 -3.567 -14.552 1.00 93.94 97 PRO A C 1
ATOM 788 O O . PRO A 1 97 ? -1.937 -4.787 -14.429 1.00 93.94 97 PRO A O 1
ATOM 791 N N . SER A 1 98 ? -1.318 -2.799 -13.609 1.00 95.31 98 SER A N 1
ATOM 792 C CA . SER A 1 98 ? -0.835 -3.276 -12.320 1.00 95.31 98 SER A CA 1
ATOM 793 C C . SER A 1 98 ? -1.515 -2.529 -11.179 1.00 95.31 98 SER A C 1
ATOM 795 O O . SER A 1 98 ? -1.853 -1.349 -11.294 1.00 95.31 98 SER A O 1
ATOM 797 N N . ARG A 1 99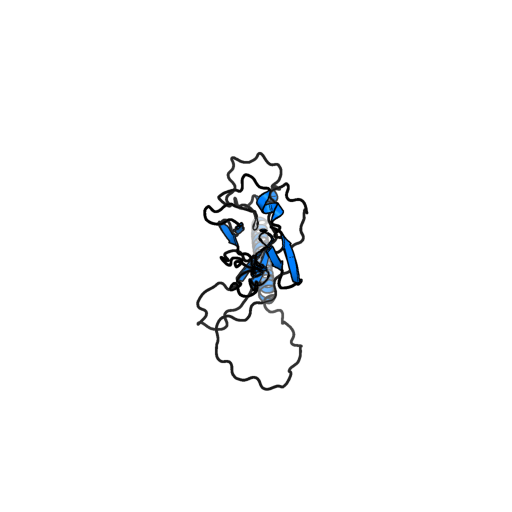 ? -1.706 -3.226 -10.060 1.00 96.00 99 ARG A N 1
ATOM 798 C CA . ARG A 1 99 ? -2.081 -2.612 -8.784 1.00 96.00 99 ARG A CA 1
ATOM 799 C C . ARG A 1 99 ? -1.288 -3.220 -7.641 1.00 96.00 99 ARG A C 1
ATOM 801 O O . ARG A 1 99 ? -0.809 -4.349 -7.742 1.00 96.00 99 ARG A O 1
ATOM 808 N N . TYR A 1 100 ? -1.177 -2.462 -6.558 1.00 97.44 100 TYR A N 1
ATOM 809 C CA . TYR A 1 100 ? -0.322 -2.783 -5.424 1.00 97.44 100 TYR A CA 1
ATOM 810 C C . TYR A 1 100 ? -1.115 -2.684 -4.130 1.00 97.44 100 TYR A C 1
ATOM 812 O O . TYR A 1 100 ? -1.958 -1.798 -3.983 1.00 97.44 100 TYR A O 1
ATOM 820 N N . ARG A 1 101 ? -0.839 -3.579 -3.183 1.00 96.00 101 ARG A N 1
ATOM 821 C CA . ARG A 1 101 ? -1.440 -3.535 -1.847 1.00 96.00 101 ARG A CA 1
ATOM 822 C C . ARG A 1 101 ? -0.421 -3.845 -0.767 1.00 96.00 101 ARG A C 1
ATOM 824 O O . ARG A 1 101 ? 0.534 -4.583 -1.007 1.00 96.00 101 ARG A O 1
ATOM 831 N N . LEU A 1 102 ? -0.672 -3.347 0.435 1.00 94.88 102 LEU A N 1
ATOM 832 C CA . LEU A 1 102 ? 0.109 -3.692 1.617 1.00 94.88 102 LEU A CA 1
ATOM 833 C C . LEU A 1 102 ? -0.314 -5.075 2.121 1.00 94.88 102 LEU A C 1
ATOM 835 O O . LEU A 1 102 ? -1.475 -5.288 2.472 1.00 94.88 102 LEU A O 1
ATOM 839 N N . CYS A 1 103 ? 0.626 -6.017 2.170 1.00 93.19 103 CYS A N 1
ATOM 840 C CA . CYS A 1 103 ? 0.370 -7.380 2.646 1.00 93.19 103 CYS A CA 1
ATOM 841 C C . CYS A 1 103 ? 0.767 -7.593 4.110 1.00 93.19 103 CYS A C 1
ATOM 843 O O . CYS A 1 103 ? 0.307 -8.540 4.739 1.00 93.19 103 CYS A O 1
ATOM 845 N N . SER A 1 104 ? 1.570 -6.687 4.672 1.00 88.94 104 SER A N 1
ATOM 846 C CA . SER A 1 104 ? 2.026 -6.747 6.063 1.00 88.94 104 SER A CA 1
ATOM 847 C C . SER A 1 104 ? 1.603 -5.528 6.886 1.00 88.94 104 SER A C 1
ATOM 849 O O . SER A 1 104 ? 2.337 -5.083 7.769 1.00 88.94 104 SER A O 1
ATOM 851 N N . PHE A 1 105 ? 0.468 -4.923 6.544 1.00 87.38 105 PHE A N 1
ATOM 852 C CA . PHE A 1 105 ? -0.025 -3.744 7.248 1.00 87.38 105 PHE A CA 1
ATOM 853 C C . PHE A 1 105 ? -0.405 -4.078 8.699 1.00 87.38 105 PHE A C 1
ATOM 855 O O . PHE A 1 105 ? -1.098 -5.066 8.946 1.00 87.38 105 PHE A O 1
ATOM 862 N N . ASN A 1 106 ? 0.016 -3.223 9.633 1.00 83.56 106 ASN A N 1
ATOM 863 C CA . ASN A 1 106 ? -0.338 -3.292 11.047 1.00 83.56 106 ASN A CA 1
ATOM 864 C C . ASN A 1 106 ? -0.662 -1.882 11.562 1.00 83.56 106 ASN A C 1
ATOM 866 O O . ASN A 1 106 ? 0.188 -0.992 11.498 1.00 83.56 106 ASN A O 1
ATOM 870 N N . GLU A 1 107 ? -1.877 -1.693 12.082 1.00 79.12 107 GLU A N 1
ATOM 871 C CA . GLU A 1 107 ? -2.366 -0.397 12.573 1.00 79.12 107 GLU A CA 1
ATOM 872 C C . GLU A 1 107 ? -1.540 0.141 13.742 1.00 79.12 107 GLU A C 1
ATOM 874 O O . GLU A 1 107 ? -1.272 1.339 13.810 1.00 79.12 107 GLU A O 1
ATOM 879 N N . ASN A 1 108 ? -1.033 -0.747 14.599 1.00 76.94 108 ASN A N 1
ATOM 880 C CA . ASN A 1 108 ? -0.216 -0.359 15.746 1.00 76.94 108 ASN A CA 1
ATOM 881 C C . ASN A 1 108 ? 1.103 0.294 15.318 1.00 76.94 108 ASN A C 1
ATOM 883 O O . ASN A 1 108 ? 1.581 1.200 15.994 1.00 76.94 108 ASN A O 1
ATOM 887 N N . CYS A 1 109 ? 1.668 -0.121 14.177 1.00 72.00 109 CYS A N 1
ATOM 888 C CA . CYS A 1 109 ? 2.881 0.493 13.637 1.00 72.00 109 CYS A CA 1
ATOM 889 C C . CYS A 1 109 ? 2.624 1.885 13.041 1.00 72.00 109 CYS A C 1
ATOM 891 O O . CYS A 1 109 ? 3.566 2.653 12.862 1.00 72.00 109 CYS A O 1
ATOM 893 N N . PHE A 1 110 ? 1.372 2.201 12.699 1.00 73.25 110 PHE A N 1
ATOM 894 C CA . PHE A 1 110 ? 1.000 3.500 12.147 1.00 73.25 110 PHE A CA 1
ATOM 895 C C . PHE A 1 110 ? 0.763 4.531 13.260 1.00 73.25 110 PHE A C 1
ATOM 897 O O . PHE A 1 110 ? 1.203 5.672 13.159 1.00 73.25 110 PHE A O 1
ATOM 904 N N . SER A 1 111 ? 0.133 4.114 14.361 1.00 62.59 111 SER A N 1
ATOM 905 C CA . SER A 1 111 ? -0.157 4.984 15.510 1.00 62.59 111 SER A CA 1
ATOM 906 C C . SER A 1 111 ? 1.072 5.306 16.371 1.00 62.59 111 SER A C 1
ATOM 908 O O . SER A 1 111 ? 1.044 6.261 17.140 1.00 62.59 111 SER A O 1
ATOM 910 N N . SER A 1 112 ? 2.154 4.526 16.266 1.00 56.22 112 SER A N 1
ATOM 911 C CA . SER A 1 112 ? 3.350 4.678 17.108 1.00 56.22 112 SER A CA 1
ATOM 912 C C . SER A 1 112 ? 4.351 5.740 16.631 1.00 56.22 112 SER A C 1
ATOM 914 O O . SER A 1 112 ? 5.302 6.052 17.346 1.00 56.22 112 SER A O 1
ATOM 916 N N . SER A 1 113 ? 4.201 6.280 15.419 1.00 60.03 113 SER A N 1
ATOM 917 C CA . SER A 1 113 ? 5.192 7.178 14.814 1.00 60.03 113 SER A CA 1
ATOM 918 C C . SER A 1 113 ? 4.814 8.650 14.994 1.00 60.03 113 SER A C 1
ATOM 920 O O . SER A 1 113 ? 4.114 9.226 14.164 1.00 60.03 113 SER A O 1
ATOM 922 N N . ASN A 1 114 ? 5.330 9.291 16.046 1.00 58.75 114 ASN A N 1
ATOM 923 C CA . ASN A 1 114 ? 5.054 10.705 16.354 1.00 58.75 114 ASN A CA 1
ATOM 924 C C . ASN A 1 114 ? 5.622 11.718 15.328 1.00 58.75 114 ASN A C 1
ATOM 926 O O . ASN A 1 114 ? 5.386 12.917 15.460 1.00 58.75 114 ASN A O 1
ATOM 930 N N . SER A 1 115 ? 6.350 11.279 14.292 1.00 73.69 115 SER A N 1
ATOM 931 C CA . SER A 1 115 ? 6.849 12.153 13.218 1.00 73.69 115 SER A CA 1
ATOM 932 C C . SER A 1 115 ? 7.091 11.407 11.896 1.00 73.69 115 SER A C 1
ATOM 934 O O . SER A 1 115 ? 8.223 11.153 11.486 1.00 73.69 115 SER A O 1
ATOM 936 N N . LEU A 1 116 ? 6.013 11.061 11.187 1.00 83.12 116 LEU A N 1
ATOM 937 C CA . LEU A 1 116 ? 6.127 10.533 9.824 1.00 83.12 116 LEU A CA 1
ATOM 938 C C . LEU A 1 116 ? 6.597 11.615 8.833 1.00 83.12 116 LEU A C 1
ATOM 940 O O . LEU A 1 116 ? 6.172 12.773 8.921 1.00 83.12 116 LEU A O 1
ATOM 944 N N . PRO A 1 117 ? 7.446 11.266 7.851 1.00 86.69 117 PRO A N 1
ATOM 945 C CA . PRO A 1 117 ? 7.893 12.214 6.846 1.00 86.69 117 PRO A CA 1
ATOM 946 C C . PRO A 1 117 ? 6.737 12.616 5.923 1.00 86.69 117 PRO A C 1
ATOM 948 O O . PRO A 1 117 ? 5.926 11.790 5.506 1.00 86.69 117 PRO A O 1
ATOM 951 N N . LYS A 1 118 ? 6.697 13.897 5.543 1.00 89.00 118 LYS A N 1
ATOM 952 C CA . LYS A 1 118 ? 5.734 14.418 4.552 1.00 89.00 118 LYS A CA 1
ATOM 953 C C . LYS A 1 118 ? 6.091 14.031 3.115 1.00 89.00 118 LYS A C 1
ATOM 955 O O . LYS A 1 118 ? 5.264 14.124 2.216 1.00 89.00 118 LYS A O 1
ATOM 960 N N . THR A 1 119 ? 7.349 13.658 2.880 1.00 87.62 119 THR A N 1
ATOM 961 C CA . THR A 1 119 ? 7.876 13.350 1.548 1.00 87.62 119 THR A CA 1
ATOM 962 C C . THR A 1 119 ? 8.635 12.038 1.588 1.00 87.62 119 THR A C 1
ATOM 964 O O . THR A 1 119 ? 9.275 11.721 2.587 1.00 87.62 119 THR A O 1
ATOM 967 N N . CYS A 1 120 ? 8.632 11.319 0.472 1.00 89.62 120 CYS A N 1
ATOM 968 C CA . CYS A 1 120 ? 9.396 10.086 0.330 1.00 89.62 120 CYS A CA 1
ATOM 969 C C . CYS A 1 120 ? 10.828 10.319 -0.146 1.00 89.62 120 CYS A C 1
ATOM 971 O O . CYS A 1 120 ? 11.492 9.367 -0.535 1.00 89.62 120 CYS A O 1
ATOM 973 N N . LYS A 1 121 ? 11.312 11.566 -0.131 1.00 87.88 121 LYS A N 1
ATOM 974 C CA . LYS A 1 121 ? 12.707 11.903 -0.413 1.00 87.88 121 LYS A CA 1
ATOM 975 C C . LYS A 1 121 ? 13.509 11.872 0.881 1.00 87.88 121 LYS A C 1
ATOM 977 O O . LYS A 1 121 ? 13.070 12.397 1.905 1.00 87.88 121 LYS A O 1
ATOM 982 N N . ILE A 1 122 ? 14.697 11.289 0.818 1.00 77.19 122 ILE A N 1
ATOM 983 C CA . ILE A 1 122 ? 15.648 11.298 1.925 1.00 77.19 122 ILE A CA 1
ATOM 984 C C . ILE A 1 122 ? 16.331 12.672 1.931 1.00 77.19 122 ILE A C 1
ATOM 986 O O . ILE A 1 122 ? 17.015 13.029 0.976 1.00 77.19 122 ILE A O 1
ATOM 990 N N . SER A 1 123 ? 16.132 13.458 2.993 1.00 64.81 123 SER A N 1
ATOM 991 C CA . SER A 1 123 ? 16.889 14.698 3.219 1.00 64.81 123 SER A CA 1
ATOM 992 C C . SER A 1 123 ? 18.160 14.373 4.001 1.00 64.81 123 SER A C 1
ATOM 994 O O . SER A 1 123 ? 18.091 13.726 5.047 1.00 64.81 123 SER A O 1
ATOM 996 N N . SER A 1 124 ? 19.312 14.844 3.522 1.00 56.25 124 SER A N 1
ATOM 997 C CA . SER A 1 124 ? 20.644 14.626 4.112 1.00 56.25 124 SER A CA 1
ATOM 998 C C . SER A 1 124 ? 20.811 15.160 5.546 1.00 56.25 124 SER A C 1
ATOM 1000 O O . SER A 1 124 ? 21.816 14.879 6.190 1.00 56.25 124 SER A O 1
ATOM 1002 N N . THR A 1 125 ? 19.828 15.891 6.077 1.00 51.25 125 THR A N 1
ATOM 1003 C CA . THR A 1 125 ? 19.845 16.504 7.414 1.00 51.25 125 THR A CA 1
ATOM 1004 C C . THR A 1 125 ? 19.317 15.615 8.550 1.00 51.25 125 THR A C 1
ATOM 1006 O O . THR A 1 125 ? 19.493 15.974 9.708 1.00 51.25 125 THR A O 1
ATOM 1009 N N . ASN A 1 126 ? 18.722 14.448 8.262 1.00 46.88 126 ASN A N 1
ATOM 1010 C CA . ASN A 1 126 ? 18.145 13.535 9.271 1.00 46.88 126 ASN A CA 1
ATOM 1011 C C . ASN A 1 126 ? 18.921 12.207 9.403 1.00 46.88 126 ASN A C 1
ATOM 1013 O O . ASN A 1 126 ? 18.332 11.132 9.509 1.00 46.88 126 ASN A O 1
ATOM 1017 N N . LEU A 1 127 ? 20.255 12.260 9.396 1.00 48.91 127 LEU A N 1
ATOM 1018 C CA . LEU A 1 127 ? 21.130 11.085 9.552 1.00 48.91 127 LEU A CA 1
ATOM 1019 C C . LEU A 1 127 ? 21.424 10.723 11.022 1.00 48.91 127 LEU A C 1
ATOM 1021 O O . LEU A 1 127 ? 22.526 10.292 11.345 1.00 48.91 127 LEU A O 1
ATOM 1025 N N . THR A 1 128 ? 20.462 10.877 11.935 1.00 44.19 128 THR A N 1
ATOM 1026 C CA . THR A 1 128 ? 20.649 10.499 13.353 1.00 44.19 128 THR A CA 1
ATOM 1027 C C . THR A 1 128 ? 19.944 9.205 13.765 1.00 44.19 128 THR A C 1
ATOM 1029 O O . THR A 1 128 ? 19.952 8.867 14.945 1.00 44.19 128 THR A O 1
ATOM 1032 N N . GLN A 1 129 ? 19.398 8.417 12.830 1.00 46.78 129 GLN A N 1
ATOM 1033 C CA . GLN A 1 129 ? 18.908 7.066 13.139 1.00 46.78 129 GLN A CA 1
ATOM 1034 C C . GLN A 1 129 ? 19.740 5.989 12.422 1.00 46.78 129 GLN A C 1
ATOM 1036 O O . GLN A 1 129 ? 19.826 6.006 11.193 1.00 46.78 129 GLN A O 1
ATOM 1041 N N . PRO A 1 130 ? 20.338 5.021 13.147 1.00 48.19 130 PRO A N 1
ATOM 1042 C CA . PRO A 1 130 ? 21.241 4.017 12.583 1.00 48.19 130 PRO A CA 1
ATOM 1043 C C . PRO A 1 130 ? 20.467 2.860 11.921 1.00 48.19 130 PRO A C 1
ATOM 1045 O O . PRO A 1 130 ? 20.706 1.692 12.219 1.00 48.19 130 PRO A O 1
ATOM 1048 N N . LEU A 1 131 ? 19.472 3.156 11.075 1.00 47.41 131 LEU A N 1
ATOM 1049 C CA . LEU A 1 131 ? 18.481 2.159 10.636 1.00 47.41 131 LEU A CA 1
ATOM 1050 C C . LEU A 1 131 ? 18.160 2.151 9.143 1.00 47.41 131 LEU A C 1
ATOM 1052 O O . LEU A 1 131 ? 17.167 1.555 8.733 1.00 47.41 131 LEU A O 1
ATOM 1056 N N . ILE A 1 132 ? 19.018 2.722 8.306 1.00 52.72 132 ILE A N 1
ATOM 1057 C CA . ILE A 1 132 ? 18.925 2.501 6.864 1.00 52.72 132 ILE A CA 1
ATOM 1058 C C . ILE A 1 132 ? 20.269 1.931 6.433 1.00 52.72 132 ILE A C 1
ATOM 1060 O O . ILE A 1 132 ? 21.291 2.608 6.435 1.00 52.72 132 ILE A O 1
ATOM 1064 N N . GLN A 1 133 ? 20.290 0.628 6.169 1.00 45.78 133 GLN A N 1
ATOM 1065 C CA . GLN A 1 133 ? 21.471 -0.058 5.664 1.00 45.78 133 GLN A CA 1
ATOM 1066 C C . GLN A 1 133 ? 21.896 0.621 4.356 1.00 45.78 133 GLN A C 1
ATOM 1068 O O . GLN A 1 133 ? 21.063 0.870 3.481 1.00 45.78 133 GLN A O 1
ATOM 1073 N N . GLN A 1 134 ? 23.189 0.937 4.243 1.00 52.59 134 GLN A N 1
ATOM 1074 C CA . GLN A 1 134 ? 23.805 1.698 3.144 1.00 52.59 134 GLN A CA 1
ATOM 1075 C C . GLN A 1 134 ? 23.456 1.173 1.732 1.00 52.59 134 GLN A C 1
ATOM 1077 O O . GLN A 1 134 ? 23.573 1.910 0.759 1.00 52.59 134 GLN A O 1
ATOM 1082 N N . SER A 1 135 ? 22.953 -0.059 1.607 1.00 42.44 135 SER A N 1
ATOM 1083 C CA . SER A 1 135 ? 22.527 -0.681 0.350 1.00 42.44 135 SER A CA 1
ATOM 1084 C C . SER A 1 135 ? 21.210 -0.152 -0.244 1.00 42.44 135 SER A C 1
ATOM 1086 O O . SER A 1 135 ? 20.966 -0.384 -1.422 1.00 42.44 135 SER A O 1
ATOM 1088 N N . PHE A 1 136 ? 20.364 0.563 0.513 1.00 48.06 136 PHE A N 1
ATOM 1089 C CA . PHE A 1 136 ? 19.107 1.155 -0.002 1.00 48.06 136 PHE A CA 1
ATOM 1090 C C . PHE A 1 136 ? 19.246 2.617 -0.461 1.00 48.06 136 PHE A C 1
ATOM 1092 O O . PHE A 1 136 ? 18.321 3.177 -1.047 1.00 48.06 136 PHE A O 1
ATOM 1099 N N . PHE A 1 137 ? 20.402 3.242 -0.227 1.00 52.19 137 PHE A N 1
ATOM 1100 C CA . PHE A 1 137 ? 20.634 4.665 -0.495 1.00 52.19 137 PHE A CA 1
ATOM 1101 C C . PHE A 1 137 ? 20.853 5.021 -1.966 1.00 52.19 137 PHE A C 1
ATOM 1103 O O . PHE A 1 137 ? 20.993 6.199 -2.281 1.00 52.19 137 PHE A O 1
ATOM 1110 N N . GLN A 1 138 ? 20.852 4.052 -2.884 1.00 54.31 138 GLN A N 1
ATOM 1111 C CA . GLN A 1 138 ? 21.176 4.338 -4.284 1.00 54.31 138 GLN A CA 1
ATOM 1112 C C . GLN A 1 138 ? 20.162 5.259 -4.990 1.00 54.31 138 GLN A C 1
ATOM 1114 O O . GLN A 1 138 ? 20.493 5.802 -6.036 1.00 54.31 138 GLN A O 1
ATOM 1119 N N . ASN A 1 139 ? 18.976 5.509 -4.411 1.00 62.16 139 ASN A N 1
ATOM 1120 C CA . ASN A 1 139 ? 17.897 6.228 -5.098 1.00 62.16 139 ASN A CA 1
ATOM 1121 C C . ASN A 1 139 ? 17.395 7.524 -4.430 1.00 62.16 139 ASN A C 1
ATOM 1123 O O . ASN A 1 139 ? 16.416 8.069 -4.912 1.00 62.16 139 ASN A O 1
ATOM 1127 N N . ASN A 1 140 ? 18.000 8.064 -3.362 1.00 78.00 140 ASN A N 1
ATOM 1128 C CA . ASN A 1 140 ? 17.507 9.282 -2.663 1.00 78.00 140 ASN A CA 1
ATOM 1129 C C . ASN A 1 140 ? 16.031 9.235 -2.182 1.00 78.00 140 ASN A C 1
ATOM 1131 O O . ASN A 1 140 ? 15.486 10.256 -1.750 1.00 78.00 140 ASN A O 1
ATOM 1135 N N . PHE A 1 141 ? 15.378 8.071 -2.221 1.00 85.88 141 PHE A N 1
ATOM 1136 C CA . PHE A 1 141 ? 13.983 7.876 -1.829 1.00 85.88 141 PHE A CA 1
ATOM 1137 C C . PHE A 1 141 ? 13.865 6.851 -0.702 1.00 85.88 141 PHE A C 1
ATOM 1139 O O . PHE A 1 141 ? 14.637 5.895 -0.626 1.00 85.88 141 PHE A O 1
ATOM 1146 N N . LEU A 1 142 ? 12.865 7.041 0.156 1.00 85.56 142 LEU A N 1
ATOM 1147 C CA . LEU A 1 142 ? 12.456 6.053 1.144 1.00 85.56 142 LEU A CA 1
ATOM 1148 C C . LEU A 1 142 ? 11.925 4.790 0.439 1.00 85.56 142 LEU A C 1
ATOM 1150 O O . LEU A 1 142 ? 11.309 4.903 -0.628 1.00 85.56 142 LEU A O 1
ATOM 1154 N N . PRO A 1 143 ? 12.131 3.594 1.019 1.00 87.69 143 PRO A N 1
ATOM 1155 C CA . PRO A 1 143 ? 11.640 2.348 0.442 1.00 87.69 143 PRO A CA 1
ATOM 1156 C C . PRO A 1 143 ? 10.120 2.341 0.242 1.00 87.69 143 PRO A C 1
ATOM 1158 O O . PRO A 1 143 ? 9.369 2.956 1.003 1.00 87.69 143 PRO A O 1
ATOM 1161 N N . ASN A 1 144 ? 9.655 1.582 -0.752 1.00 91.88 144 ASN A N 1
ATOM 1162 C CA . ASN A 1 144 ? 8.224 1.354 -0.929 1.00 91.88 144 ASN A CA 1
ATOM 1163 C C . ASN A 1 144 ? 7.629 0.709 0.334 1.00 91.88 144 ASN A C 1
ATOM 1165 O O . ASN A 1 144 ? 8.236 -0.184 0.919 1.00 91.88 144 ASN A O 1
ATOM 1169 N N . GLY A 1 145 ? 6.447 1.165 0.741 1.00 90.56 145 GLY A N 1
ATOM 1170 C CA . GLY A 1 145 ? 5.760 0.730 1.952 1.00 90.56 145 GLY A CA 1
ATOM 1171 C C . GLY A 1 145 ? 6.183 1.467 3.222 1.00 90.56 145 GLY A C 1
ATOM 1172 O O . GLY A 1 145 ? 5.582 1.235 4.267 1.00 90.56 145 GLY A O 1
ATOM 1173 N N . PHE A 1 146 ? 7.176 2.362 3.159 1.00 88.75 146 PHE A N 1
ATOM 1174 C CA . PHE A 1 146 ? 7.558 3.202 4.297 1.00 88.75 146 PHE A CA 1
ATOM 1175 C C . PHE A 1 146 ? 6.407 4.154 4.668 1.00 88.75 146 PHE A C 1
ATOM 1177 O O . PHE A 1 146 ? 5.896 4.831 3.775 1.00 88.75 146 PHE A O 1
ATOM 1184 N N . PRO A 1 147 ? 5.968 4.232 5.935 1.00 89.44 147 PRO A N 1
ATOM 1185 C CA . PRO A 1 147 ? 4.856 5.097 6.321 1.00 89.44 147 PRO A CA 1
ATOM 1186 C C . PRO A 1 147 ? 5.214 6.580 6.143 1.00 89.44 147 PRO A C 1
ATOM 1188 O O . PRO A 1 147 ? 6.320 7.021 6.448 1.00 89.44 147 PRO A O 1
ATOM 1191 N N . CYS A 1 148 ? 4.274 7.369 5.636 1.00 90.38 148 CYS A N 1
ATOM 1192 C CA . CYS A 1 148 ? 4.444 8.804 5.410 1.00 90.38 148 CYS A CA 1
ATOM 1193 C C . CYS A 1 148 ? 3.141 9.536 5.741 1.00 90.38 148 CYS A C 1
ATOM 1195 O O . CYS A 1 148 ? 2.091 8.901 5.834 1.00 90.38 148 CYS A O 1
ATOM 1197 N N . GLN A 1 149 ? 3.192 10.857 5.919 1.00 89.75 149 GLN A N 1
ATOM 1198 C CA . GLN A 1 149 ? 2.026 11.661 6.296 1.00 89.75 149 GLN A CA 1
ATOM 1199 C C . GLN A 1 149 ? 1.541 12.533 5.138 1.00 89.75 149 GLN A C 1
ATOM 1201 O O . GLN A 1 149 ? 2.275 13.400 4.658 1.00 89.75 149 GLN A O 1
ATOM 1206 N N . LEU A 1 150 ? 0.268 12.380 4.769 1.00 90.69 150 LEU A N 1
ATOM 1207 C CA . LEU A 1 150 ? -0.457 13.343 3.941 1.00 90.69 150 LEU A CA 1
ATOM 1208 C C . LEU A 1 150 ? -1.411 14.183 4.810 1.00 90.69 150 LEU A C 1
ATOM 1210 O O . LEU A 1 150 ? -2.004 13.645 5.742 1.00 90.69 150 LEU A O 1
ATOM 1214 N N . PRO A 1 151 ? -1.611 15.484 4.525 1.00 87.31 151 PRO A N 1
ATOM 1215 C CA . PRO A 1 151 ? -2.503 16.332 5.325 1.00 87.31 151 PRO A CA 1
ATOM 1216 C C . PRO A 1 151 ? -3.968 15.872 5.337 1.00 87.31 151 PRO A C 1
ATOM 1218 O O . PRO A 1 151 ? -4.651 16.018 6.343 1.00 87.31 151 PRO A O 1
ATOM 1221 N N . SER A 1 152 ? -4.452 15.318 4.223 1.00 89.31 152 SER A N 1
ATOM 1222 C CA . SER A 1 152 ? -5.866 14.958 4.035 1.00 89.31 152 SER A CA 1
ATOM 1223 C C . SER A 1 152 ? -6.168 13.475 4.263 1.00 89.31 152 SER A C 1
ATOM 1225 O O . SER A 1 152 ? -7.316 13.062 4.113 1.00 89.31 152 SER A O 1
ATOM 1227 N N . PHE A 1 153 ? -5.159 12.662 4.594 1.00 87.81 153 PHE A N 1
ATOM 1228 C CA . PHE A 1 153 ? -5.307 11.214 4.725 1.00 87.81 153 PHE A CA 1
ATOM 1229 C C . PHE A 1 153 ? -4.662 10.713 6.011 1.00 87.81 153 PHE A C 1
ATOM 1231 O O . PHE A 1 153 ? -3.548 11.095 6.356 1.00 87.81 153 PHE A O 1
ATOM 1238 N N . THR A 1 154 ? -5.368 9.822 6.702 1.00 85.56 154 THR A N 1
ATOM 1239 C CA . THR A 1 154 ? -4.902 9.211 7.952 1.00 85.56 154 THR A CA 1
ATOM 1240 C C . THR A 1 154 ? -3.997 8.011 7.726 1.00 85.56 154 THR A C 1
ATOM 1242 O O . THR A 1 154 ? -3.309 7.621 8.651 1.00 85.56 154 THR A O 1
ATOM 1245 N N . LYS A 1 155 ? -4.001 7.409 6.532 1.00 90.88 155 LYS A N 1
ATOM 1246 C CA . LYS A 1 155 ? -3.238 6.204 6.187 1.00 90.88 155 LYS A CA 1
ATOM 1247 C C . LYS A 1 155 ? -2.513 6.439 4.857 1.00 90.88 155 LYS A C 1
ATOM 1249 O O . LYS A 1 155 ? -3.157 6.565 3.815 1.00 90.88 155 LYS A O 1
ATOM 1254 N N . SER A 1 156 ? -1.180 6.528 4.890 1.00 93.56 156 SER A N 1
ATOM 1255 C CA . SER A 1 156 ? -0.351 6.744 3.693 1.00 93.56 156 SER A CA 1
ATOM 1256 C C . SER A 1 156 ? 1.040 6.109 3.781 1.00 93.56 156 SER A C 1
ATOM 1258 O O . SER A 1 156 ? 1.622 5.980 4.858 1.00 93.56 156 SER A O 1
ATOM 1260 N N . VAL A 1 157 ? 1.572 5.701 2.627 1.00 93.44 157 VAL A N 1
ATOM 1261 C CA . VAL A 1 157 ? 2.886 5.058 2.480 1.00 93.44 157 VAL A CA 1
ATOM 1262 C C . VAL A 1 157 ? 3.627 5.563 1.246 1.00 93.44 157 VAL A C 1
ATOM 1264 O O . VAL A 1 157 ? 3.028 6.013 0.271 1.00 93.44 157 VAL A O 1
ATOM 1267 N N . CYS A 1 158 ? 4.947 5.452 1.272 1.00 93.50 158 CYS A N 1
ATOM 1268 C CA . CYS A 1 158 ? 5.797 5.715 0.131 1.00 93.50 158 CYS A CA 1
ATOM 1269 C C . CYS A 1 158 ? 5.629 4.632 -0.925 1.00 93.50 158 CYS A C 1
ATOM 1271 O O . CYS A 1 158 ? 5.723 3.441 -0.636 1.00 93.50 158 CYS A O 1
ATOM 1273 N N . PHE A 1 159 ? 5.413 5.040 -2.166 1.00 95.19 159 PHE A N 1
ATOM 1274 C CA . PHE A 1 159 ? 5.393 4.149 -3.309 1.00 95.19 159 PHE A CA 1
ATOM 1275 C C . PHE A 1 159 ? 5.963 4.882 -4.520 1.00 95.19 159 PHE A C 1
ATOM 1277 O O . PHE A 1 159 ? 5.513 5.974 -4.861 1.00 95.19 159 PHE A O 1
ATOM 1284 N N . GLN A 1 160 ? 7.002 4.306 -5.129 1.00 92.19 160 GLN A N 1
ATOM 1285 C CA . GLN A 1 160 ? 7.703 4.866 -6.289 1.00 92.19 160 GLN A CA 1
ATOM 1286 C C . GLN A 1 160 ? 8.161 6.324 -6.076 1.00 92.19 160 GLN A C 1
ATOM 1288 O O . GLN A 1 160 ? 8.100 7.147 -6.982 1.00 92.19 160 GLN A O 1
ATOM 1293 N N . GLY A 1 161 ? 8.610 6.656 -4.859 1.00 90.69 161 GLY A N 1
ATOM 1294 C CA . GLY A 1 161 ? 9.121 7.990 -4.518 1.00 90.69 161 GLY A CA 1
ATOM 1295 C C . GLY A 1 161 ? 8.057 9.034 -4.154 1.00 90.69 161 GLY A C 1
ATOM 1296 O O . GLY A 1 161 ? 8.415 10.164 -3.813 1.00 90.69 161 GLY A O 1
ATOM 1297 N N . TYR A 1 162 ? 6.773 8.667 -4.143 1.00 93.56 162 TYR A N 1
ATOM 1298 C CA . TYR A 1 162 ? 5.667 9.544 -3.752 1.00 93.56 162 TYR A CA 1
ATOM 1299 C C . TYR A 1 162 ? 4.943 9.013 -2.518 1.00 93.56 162 TYR A C 1
ATOM 1301 O O . TYR A 1 162 ? 4.784 7.807 -2.353 1.00 93.56 162 TYR A O 1
ATOM 1309 N N . CYS A 1 163 ? 4.475 9.920 -1.659 1.00 94.06 163 CYS A N 1
ATOM 1310 C CA . CYS A 1 163 ? 3.612 9.550 -0.542 1.00 94.06 163 CYS A CA 1
ATOM 1311 C C . CYS A 1 163 ? 2.186 9.372 -1.073 1.00 94.06 163 CYS A C 1
ATOM 1313 O O . CYS A 1 163 ? 1.616 10.310 -1.631 1.00 94.06 163 CYS A O 1
ATOM 1315 N N . GLN A 1 164 ? 1.645 8.163 -0.957 1.00 96.12 164 GLN A N 1
ATOM 1316 C CA . GLN A 1 164 ? 0.356 7.766 -1.517 1.00 96.12 164 GLN A CA 1
ATOM 1317 C C . GLN A 1 164 ? -0.590 7.325 -0.393 1.00 96.12 164 GLN A C 1
ATOM 1319 O O . GLN A 1 164 ? -0.153 6.608 0.514 1.00 96.12 164 GLN A O 1
ATOM 1324 N N . PRO A 1 165 ? -1.876 7.715 -0.425 1.00 95.69 165 PRO A N 1
ATOM 1325 C CA . PRO A 1 165 ? -2.863 7.170 0.497 1.00 95.69 165 PRO A CA 1
ATOM 1326 C C . PRO A 1 165 ? -3.143 5.699 0.173 1.00 95.69 165 PRO A C 1
ATOM 1328 O O . PRO A 1 165 ? -2.854 5.230 -0.928 1.00 95.69 165 PRO A O 1
ATOM 1331 N N . PHE A 1 166 ? -3.726 4.968 1.115 1.00 95.50 166 PHE A N 1
ATOM 1332 C CA . PHE A 1 166 ? -4.305 3.654 0.844 1.00 95.50 166 PHE A CA 1
ATOM 1333 C C . PHE A 1 166 ? -5.613 3.480 1.615 1.00 95.50 166 PHE A C 1
ATOM 1335 O O . PHE A 1 166 ? -5.783 4.034 2.703 1.00 95.50 166 PHE A O 1
ATOM 1342 N N . GLY A 1 167 ? -6.536 2.718 1.032 1.00 94.56 167 GLY A N 1
ATOM 1343 C CA . GLY A 1 167 ? -7.864 2.491 1.590 1.00 94.56 167 GLY A CA 1
ATOM 1344 C C . GLY A 1 167 ? -7.881 1.404 2.664 1.00 94.56 167 GLY A C 1
ATOM 1345 O O . GLY A 1 167 ? -6.877 0.741 2.938 1.00 94.56 167 GLY A O 1
ATOM 1346 N N . CYS A 1 168 ? -9.057 1.156 3.240 1.00 94.12 168 CYS A N 1
ATOM 1347 C CA . CYS A 1 168 ? -9.289 0.008 4.131 1.00 94.12 168 CYS A CA 1
ATOM 1348 C C . CYS A 1 168 ? -9.050 -1.350 3.436 1.00 94.12 168 CYS A C 1
ATOM 1350 O O . CYS A 1 168 ? -8.755 -2.351 4.085 1.00 94.12 168 CYS A O 1
ATOM 1352 N N . ASP A 1 169 ? -9.094 -1.368 2.100 1.00 95.56 169 ASP A N 1
ATOM 1353 C CA . ASP A 1 169 ? -8.780 -2.510 1.234 1.00 95.56 169 ASP A CA 1
ATOM 1354 C C . ASP A 1 169 ? -7.266 -2.764 1.103 1.00 95.56 169 ASP A C 1
ATOM 1356 O O . ASP A 1 169 ? -6.844 -3.735 0.467 1.00 95.56 169 ASP A O 1
ATOM 1360 N N . LYS A 1 170 ? -6.446 -1.905 1.727 1.00 95.44 170 LYS A N 1
ATOM 1361 C CA . LYS A 1 170 ? -4.977 -1.928 1.735 1.00 95.44 170 LYS A CA 1
ATOM 1362 C C . LYS A 1 170 ? -4.353 -1.677 0.361 1.00 95.44 170 LYS A C 1
ATOM 1364 O O . LYS A 1 170 ? -3.143 -1.860 0.212 1.00 95.44 170 LYS A O 1
ATOM 1369 N N . ILE A 1 171 ? -5.139 -1.266 -0.636 1.00 96.62 171 ILE A N 1
ATOM 1370 C CA . ILE A 1 171 ? -4.658 -0.972 -1.988 1.00 96.62 171 ILE A CA 1
ATOM 1371 C C . ILE A 1 171 ? -4.048 0.432 -2.003 1.00 96.62 171 ILE A C 1
ATOM 1373 O O . ILE A 1 171 ? -4.675 1.410 -1.593 1.00 96.62 171 ILE A O 1
ATOM 1377 N N . ILE A 1 172 ? -2.815 0.538 -2.496 1.00 97.00 172 ILE A N 1
ATOM 1378 C CA . ILE A 1 172 ? -2.106 1.815 -2.618 1.00 97.00 172 ILE A CA 1
ATOM 1379 C C . ILE A 1 172 ? -2.803 2.667 -3.682 1.00 97.00 172 ILE A C 1
ATOM 1381 O O . ILE A 1 172 ? -3.074 2.197 -4.786 1.00 97.00 172 ILE A O 1
ATOM 1385 N N . GLY A 1 173 ? -3.102 3.916 -3.336 1.00 95.00 173 GLY A N 1
ATOM 1386 C CA . GLY A 1 173 ? -3.885 4.851 -4.142 1.00 95.00 173 GLY A CA 1
ATOM 1387 C C . GLY A 1 173 ? -5.402 4.677 -4.012 1.00 95.00 173 GLY A C 1
ATOM 1388 O O . GLY A 1 173 ? -6.146 5.484 -4.564 1.00 95.00 173 GLY A O 1
ATOM 1389 N N . SER A 1 174 ? -5.881 3.660 -3.286 1.00 95.25 174 SER A N 1
ATOM 1390 C CA . SER A 1 174 ? -7.313 3.487 -3.031 1.00 95.25 174 SER A CA 1
ATOM 1391 C C . SER A 1 174 ? -7.819 4.509 -2.017 1.00 95.25 174 SER A C 1
ATOM 1393 O O . SER A 1 174 ? -7.150 4.810 -1.028 1.00 95.25 174 SER A O 1
ATOM 1395 N N . LEU A 1 175 ? -9.022 5.025 -2.265 1.00 94.50 175 LEU A N 1
ATOM 1396 C CA . LEU A 1 175 ? -9.735 5.940 -1.372 1.00 94.50 175 LEU A CA 1
ATOM 1397 C C . LEU A 1 175 ? -10.905 5.252 -0.658 1.00 94.50 175 LEU A C 1
ATOM 1399 O O . LEU A 1 175 ? -11.702 5.927 -0.006 1.00 94.50 175 LEU A O 1
ATOM 1403 N N . THR A 1 176 ? -11.025 3.926 -0.791 1.00 95.44 176 THR A N 1
ATOM 1404 C CA . THR A 1 176 ? -12.082 3.141 -0.152 1.00 95.44 176 THR A CA 1
ATOM 1405 C C . THR A 1 176 ? -11.983 3.282 1.363 1.00 95.44 176 THR A C 1
ATOM 1407 O O . THR A 1 176 ? -10.930 3.036 1.958 1.00 95.44 176 THR A O 1
ATOM 1410 N N . LYS A 1 177 ? -13.091 3.677 1.990 1.00 93.50 177 LYS A N 1
ATOM 1411 C CA . LYS A 1 177 ? -13.217 3.814 3.441 1.00 93.50 177 LYS A CA 1
ATOM 1412 C C . LYS A 1 177 ? -14.125 2.726 3.991 1.00 93.50 177 LYS A C 1
ATOM 1414 O O . LYS A 1 177 ? -14.910 2.124 3.258 1.00 93.50 177 LYS A O 1
ATOM 1419 N N . GLU A 1 178 ? -13.989 2.477 5.282 1.00 93.69 178 GLU A N 1
ATOM 1420 C CA . GLU A 1 178 ? -14.987 1.717 6.023 1.00 93.69 178 GLU A CA 1
ATOM 1421 C C . GLU A 1 178 ? -16.293 2.509 6.075 1.00 93.69 178 GLU A C 1
ATOM 1423 O O . GLU A 1 178 ? -16.285 3.743 6.131 1.00 93.69 178 GLU A O 1
ATOM 1428 N N . ASP A 1 179 ? -17.409 1.793 6.006 1.00 93.25 179 ASP A N 1
ATOM 1429 C CA . ASP A 1 179 ? -18.714 2.358 6.306 1.00 93.25 179 ASP A CA 1
ATOM 1430 C C . ASP A 1 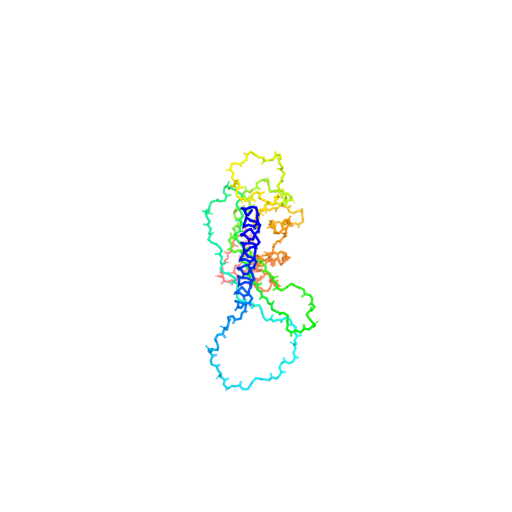179 ? -18.907 2.513 7.825 1.00 93.25 179 ASP A C 1
ATOM 1432 O O . ASP A 1 179 ? -18.057 2.141 8.636 1.00 93.25 179 ASP A O 1
ATOM 1436 N N . GLN A 1 180 ? -20.057 3.050 8.228 1.00 89.00 180 GLN A N 1
ATOM 1437 C CA . GLN A 1 180 ? -20.425 3.207 9.642 1.00 89.00 180 GLN A CA 1
ATOM 1438 C C . GLN A 1 180 ? -20.492 1.883 10.428 1.00 89.00 180 GLN A C 1
ATOM 1440 O O . GLN A 1 180 ? -20.533 1.902 11.654 1.00 89.00 180 GLN A O 1
ATOM 1445 N N . CYS A 1 181 ? -20.516 0.744 9.733 1.00 89.31 181 CYS A N 1
ATOM 1446 C CA . CYS A 1 181 ? -20.537 -0.589 10.317 1.00 89.31 181 CYS A CA 1
ATOM 1447 C C . CYS A 1 181 ? -19.128 -1.188 10.466 1.00 89.31 181 CYS A C 1
ATOM 1449 O O . CYS A 1 181 ? -19.005 -2.327 10.916 1.00 89.31 181 CYS A O 1
ATOM 1451 N N . GLY A 1 182 ? -18.074 -0.471 10.053 1.00 89.62 182 GLY A N 1
ATOM 1452 C CA . GLY A 1 182 ? -16.702 -0.984 10.013 1.00 89.62 182 GLY A CA 1
ATOM 1453 C C . GLY A 1 182 ? -16.425 -1.915 8.827 1.00 89.62 182 GLY A C 1
ATOM 1454 O O . GLY A 1 182 ? -15.415 -2.616 8.814 1.00 89.62 182 GLY A O 1
ATOM 1455 N N . VAL A 1 183 ? -17.308 -1.961 7.822 1.00 93.44 183 VAL A N 1
ATOM 1456 C CA . VAL A 1 183 ? -17.119 -2.783 6.622 1.00 93.44 183 VAL A CA 1
ATOM 1457 C C . VAL A 1 183 ? -16.443 -1.953 5.539 1.00 93.44 183 VAL A C 1
ATOM 1459 O O . VAL A 1 183 ? -16.955 -0.926 5.095 1.00 93.44 183 VAL A O 1
ATOM 1462 N N . CYS A 1 184 ? -15.285 -2.416 5.071 1.00 95.00 184 CYS A N 1
ATOM 1463 C CA . CYS A 1 184 ? -14.548 -1.744 4.008 1.00 95.00 184 CYS A CA 1
ATOM 1464 C C . CYS A 1 184 ? -15.339 -1.706 2.692 1.00 95.00 184 CYS A C 1
ATOM 1466 O O . CYS A 1 184 ? -15.663 -2.755 2.137 1.00 95.00 184 CYS A O 1
ATOM 1468 N N . GLY A 1 185 ? -15.637 -0.503 2.187 1.00 94.62 185 GLY A N 1
ATOM 1469 C CA . GLY A 1 185 ? -16.462 -0.319 0.989 1.00 94.62 185 GLY A CA 1
ATOM 1470 C C . GLY A 1 185 ? -17.921 -0.753 1.169 1.00 94.62 185 GLY A C 1
ATOM 1471 O O . GLY A 1 185 ? -18.612 -0.986 0.179 1.00 94.62 185 GLY A O 1
ATOM 1472 N N . GLY A 1 186 ? -18.374 -0.904 2.416 1.00 93.81 186 GLY A N 1
ATOM 1473 C CA . GLY A 1 186 ? -19.752 -1.248 2.726 1.00 93.81 186 GLY A CA 1
ATOM 1474 C C . GLY A 1 186 ? -20.729 -0.107 2.427 1.00 93.81 186 GLY A C 1
ATOM 1475 O O . GLY A 1 186 ? -20.350 1.037 2.169 1.00 93.81 186 GLY A O 1
ATOM 1476 N N . ASN A 1 187 ? -22.015 -0.439 2.442 1.00 93.31 187 ASN A N 1
ATOM 1477 C CA . ASN A 1 187 ? -23.126 0.479 2.184 1.00 93.31 187 ASN A CA 1
ATOM 1478 C C . ASN A 1 187 ? -23.926 0.814 3.458 1.00 93.31 187 ASN A C 1
ATOM 1480 O O . ASN A 1 187 ? -25.002 1.400 3.363 1.00 93.31 187 ASN A O 1
ATOM 1484 N N . GLY A 1 188 ? -23.448 0.407 4.637 1.00 88.00 188 GLY A N 1
ATOM 1485 C CA . GLY A 1 188 ? -24.119 0.648 5.909 1.00 88.00 188 GLY A CA 1
ATOM 1486 C C . GLY A 1 188 ? -25.275 -0.304 6.233 1.00 88.00 188 GLY A C 1
ATOM 1487 O O . GLY A 1 188 ? -25.945 -0.083 7.237 1.00 88.00 188 GLY A O 1
ATOM 1488 N N . SER A 1 189 ? -25.533 -1.346 5.431 1.00 87.00 189 SER A N 1
ATOM 1489 C CA . SER A 1 189 ? -26.651 -2.275 5.671 1.00 87.00 189 SER A CA 1
ATOM 1490 C C . SER A 1 189 ? -26.285 -3.500 6.517 1.00 87.00 189 SER A C 1
ATOM 1492 O O . SER A 1 189 ? -27.158 -4.295 6.846 1.00 87.00 189 SER A O 1
ATOM 1494 N N . SER A 1 190 ? -25.006 -3.713 6.834 1.00 86.31 190 SER A N 1
ATOM 1495 C CA . SER A 1 190 ? -24.538 -4.876 7.608 1.00 86.31 190 SER A CA 1
ATOM 1496 C C . SER A 1 190 ? -24.759 -4.711 9.116 1.00 86.31 190 SER A C 1
ATOM 1498 O O . SER A 1 190 ? -25.015 -5.689 9.818 1.00 86.31 190 SER A O 1
ATOM 1500 N N . CYS A 1 191 ? -24.720 -3.476 9.614 1.00 80.94 191 CYS A N 1
ATOM 1501 C CA . CYS A 1 191 ? -25.085 -3.122 10.977 1.00 80.94 191 CYS A CA 1
ATOM 1502 C C . CYS A 1 191 ? -26.553 -2.678 11.022 1.00 80.94 191 CYS A C 1
ATOM 1504 O O . CYS A 1 191 ? -26.884 -1.498 10.993 1.00 80.94 191 CYS A O 1
ATOM 1506 N N . PHE A 1 192 ? -27.477 -3.640 11.077 1.00 67.19 192 PHE A N 1
ATOM 1507 C CA . PHE A 1 192 ? -28.873 -3.328 11.385 1.00 67.19 192 PHE A CA 1
ATOM 1508 C C . PHE A 1 192 ? -28.986 -2.819 12.833 1.00 67.19 192 PHE A C 1
ATOM 1510 O O . PHE A 1 192 ? -28.846 -3.583 13.791 1.00 67.19 192 PHE A O 1
ATOM 1517 N N . ASN A 1 193 ? -29.270 -1.521 12.966 1.00 63.75 193 ASN A N 1
ATOM 1518 C CA . ASN A 1 193 ? -29.522 -0.779 14.207 1.00 63.75 193 ASN A CA 1
ATOM 1519 C C . ASN A 1 193 ? -30.875 -1.125 14.853 1.00 63.75 193 ASN A C 1
ATOM 1521 O O . ASN A 1 193 ? -31.682 -0.247 15.124 1.00 63.75 193 ASN A O 1
ATOM 1525 N N . ASN A 1 194 ? -31.121 -2.402 15.132 1.00 60.16 194 ASN A N 1
ATOM 1526 C CA . ASN A 1 194 ? -32.175 -2.814 16.061 1.0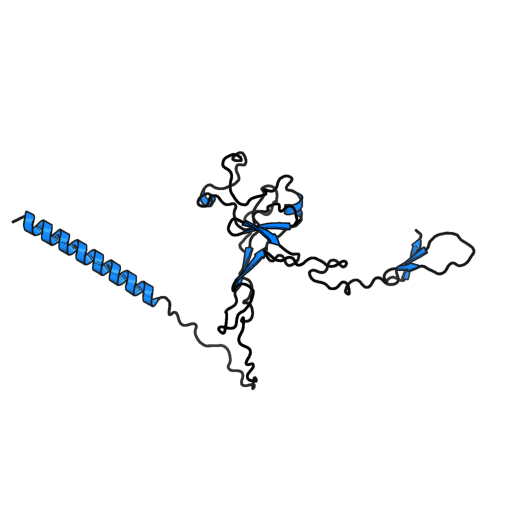0 60.16 194 ASN A CA 1
ATOM 1527 C C . ASN A 1 194 ? -31.575 -3.607 17.220 1.00 60.16 194 ASN A C 1
ATOM 1529 O O . ASN A 1 194 ? -32.234 -4.487 17.745 1.00 60.16 194 ASN A O 1
ATOM 1533 N N . LEU A 1 195 ? -30.316 -3.360 17.602 1.00 63.34 195 LEU A N 1
ATOM 1534 C CA . LEU A 1 195 ? -29.774 -3.983 18.809 1.00 63.34 195 LEU A CA 1
ATOM 1535 C C . LEU A 1 195 ? -30.492 -3.478 20.047 1.00 63.34 195 LEU A C 1
ATOM 1537 O O . LEU A 1 195 ? -30.611 -4.250 20.977 1.00 63.34 195 LEU A O 1
ATOM 1541 N N . PHE A 1 196 ? -30.998 -2.243 20.050 1.00 67.88 196 PHE A N 1
ATOM 1542 C CA . PHE A 1 196 ? -31.619 -1.658 21.229 1.00 67.88 196 PHE A CA 1
ATOM 1543 C C . PHE A 1 196 ? -32.987 -1.053 20.917 1.00 67.88 196 PHE A C 1
ATOM 1545 O O . PHE A 1 196 ? -33.140 -0.334 19.930 1.00 67.88 196 PHE A O 1
ATOM 1552 N N . LYS A 1 197 ? -33.981 -1.340 21.763 1.00 74.69 197 LYS A N 1
ATOM 1553 C CA . LYS A 1 197 ? -35.305 -0.703 21.748 1.00 74.69 197 LYS A CA 1
ATOM 1554 C C . LYS A 1 197 ? -35.615 -0.176 23.147 1.00 74.69 197 LYS A C 1
ATOM 1556 O O . LYS A 1 197 ? -35.351 -0.854 24.136 1.00 74.69 197 LYS A O 1
ATOM 1561 N N . TRP A 1 198 ? -36.202 1.013 23.228 1.00 70.00 198 TRP A N 1
ATOM 1562 C CA . TRP A 1 198 ? -36.748 1.531 24.480 1.00 70.00 198 TRP A CA 1
ATOM 1563 C C . TRP A 1 198 ? -37.977 0.723 24.894 1.00 70.00 198 TRP A C 1
ATOM 1565 O O . TRP A 1 198 ? -38.881 0.493 24.083 1.00 70.00 198 TRP A O 1
ATOM 1575 N N . LYS A 1 199 ? -38.009 0.278 26.151 1.00 76.44 199 LYS A N 1
ATOM 1576 C CA . LYS A 1 199 ? -39.196 -0.361 26.726 1.00 76.44 199 LYS A CA 1
ATOM 1577 C C . LYS A 1 199 ? -40.237 0.723 27.016 1.00 76.44 199 LYS A C 1
ATOM 1579 O O . LYS A 1 199 ? -39.909 1.745 27.611 1.00 76.44 199 LYS A O 1
ATOM 1584 N N . GLU A 1 200 ? -41.483 0.530 26.580 1.00 67.50 200 GLU A N 1
ATOM 1585 C CA . GLU A 1 200 ? -42.573 1.460 26.911 1.00 67.50 200 GLU A CA 1
ATOM 1586 C C . GLU A 1 200 ? -42.759 1.512 28.439 1.00 67.50 200 GLU A C 1
ATOM 1588 O O . GLU A 1 200 ? -42.868 0.469 29.091 1.00 67.50 200 GLU A O 1
ATOM 1593 N N . ARG A 1 201 ? -42.739 2.728 29.009 1.00 62.38 201 ARG A N 1
ATOM 1594 C CA . ARG A 1 201 ? -42.848 2.980 30.456 1.00 62.38 201 ARG A CA 1
ATOM 1595 C C . ARG A 1 201 ? -44.129 2.359 31.020 1.00 62.38 201 ARG A C 1
ATOM 1597 O O . ARG A 1 201 ? -45.218 2.657 30.540 1.00 62.38 201 ARG A O 1
ATOM 1604 N N . LYS A 1 202 ? -44.007 1.574 32.093 1.00 58.44 202 LYS A N 1
ATOM 1605 C CA . LYS A 1 202 ? -45.098 1.382 33.062 1.00 58.44 202 LYS A CA 1
ATOM 1606 C C . LYS A 1 202 ? -44.889 2.399 34.182 1.00 58.44 202 LYS A C 1
ATOM 1608 O O . LYS A 1 202 ? -43.762 2.603 34.615 1.00 58.44 202 LYS A O 1
ATOM 1613 N N . GLU A 1 203 ? -45.956 3.074 34.577 1.00 56.94 203 GLU A N 1
ATOM 1614 C CA . GLU A 1 203 ? -45.949 4.418 35.171 1.00 56.94 203 GLU A CA 1
ATOM 1615 C C . GLU A 1 203 ? -45.438 4.537 36.626 1.00 56.94 203 GLU A C 1
ATOM 1617 O O . GLU A 1 203 ? -45.689 5.559 37.251 1.00 56.94 203 GLU A O 1
ATOM 1622 N N . GLU A 1 204 ? -44.698 3.568 37.186 1.00 56.06 204 GLU A N 1
ATOM 1623 C CA . GLU A 1 204 ? -44.403 3.572 38.637 1.00 56.06 204 GLU A CA 1
ATOM 1624 C C . GLU A 1 204 ? -42.940 3.405 39.096 1.00 56.06 204 GLU A C 1
ATOM 1626 O O . GLU A 1 204 ? -42.691 3.589 40.281 1.00 56.06 204 GLU A O 1
ATOM 1631 N N . GLU A 1 205 ? -41.932 3.207 38.237 1.00 54.78 205 GLU A N 1
ATOM 1632 C CA . GLU A 1 205 ? -40.518 3.281 38.675 1.00 54.78 205 GLU A CA 1
ATOM 1633 C C . GLU A 1 205 ? -39.644 3.962 37.607 1.00 54.78 205 GLU A C 1
ATOM 1635 O O . GLU A 1 205 ? -39.507 3.482 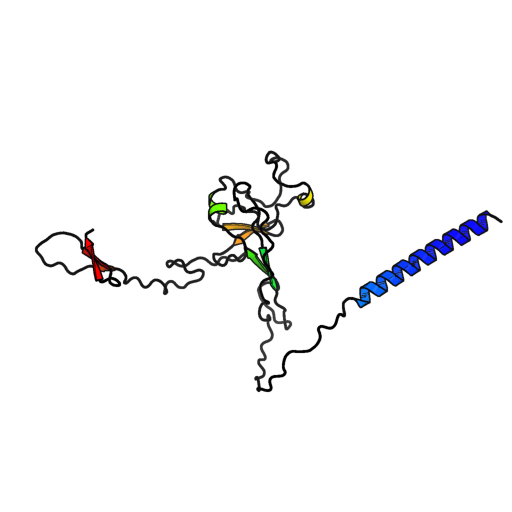36.483 1.00 54.78 205 GLU A O 1
ATOM 1640 N N . GLY A 1 206 ? -39.112 5.143 37.936 1.00 61.31 206 GLY A N 1
ATOM 1641 C CA . GLY A 1 206 ? -38.453 6.067 37.007 1.00 61.31 206 GLY A CA 1
ATOM 1642 C C . GLY A 1 206 ? -36.975 5.779 36.740 1.00 61.31 206 GLY A C 1
ATOM 1643 O O . GLY A 1 206 ? -36.129 6.565 37.154 1.00 61.31 206 GLY A O 1
ATOM 1644 N N . GLU A 1 207 ? -36.675 4.712 36.001 1.00 59.97 207 GLU A N 1
ATOM 1645 C CA . GLU A 1 207 ? -35.360 4.492 35.375 1.00 59.97 207 GLU A CA 1
ATOM 1646 C C . GLU A 1 207 ? -35.514 4.266 33.863 1.00 59.97 207 GLU A C 1
ATOM 1648 O O . GLU A 1 207 ? -36.454 3.607 33.408 1.00 59.97 207 GLU A O 1
ATOM 1653 N N . ASP A 1 208 ? -34.589 4.818 33.077 1.00 64.62 208 ASP A N 1
ATOM 1654 C CA . ASP A 1 208 ? -34.543 4.653 31.626 1.00 64.62 208 ASP A CA 1
ATOM 1655 C C . ASP A 1 208 ? -34.017 3.241 31.290 1.00 64.62 208 ASP A C 1
ATOM 1657 O O . ASP A 1 208 ? -32.895 2.870 31.637 1.00 64.62 208 ASP A O 1
ATOM 1661 N N . ILE A 1 209 ? -34.841 2.420 30.623 1.00 71.19 209 ILE A N 1
ATOM 1662 C CA . ILE A 1 209 ? -34.506 1.021 30.297 1.00 71.19 209 ILE A CA 1
ATOM 1663 C C . ILE A 1 209 ? -34.290 0.854 28.790 1.00 71.19 209 ILE A C 1
ATOM 1665 O O . ILE A 1 209 ? -35.222 0.968 27.983 1.00 71.19 209 ILE A O 1
ATOM 1669 N N . LEU A 1 210 ? -33.062 0.490 28.421 1.00 74.69 210 LEU A N 1
ATOM 1670 C CA . LEU A 1 210 ? -32.673 0.080 27.073 1.00 74.69 210 LEU A CA 1
ATOM 1671 C C . LEU A 1 210 ? -32.692 -1.447 26.971 1.00 74.69 210 LEU A C 1
ATOM 1673 O O . LEU A 1 210 ? -31.994 -2.139 27.704 1.00 74.69 210 LEU A O 1
ATOM 1677 N N . VAL A 1 211 ? -33.476 -1.995 26.042 1.00 75.12 211 VAL A N 1
ATOM 1678 C CA . VAL A 1 211 ? -33.563 -3.448 25.833 1.00 75.12 211 VAL A CA 1
ATOM 1679 C C . VAL A 1 211 ? -32.674 -3.852 24.674 1.00 75.12 211 VAL A C 1
ATOM 1681 O O . VAL A 1 211 ? -32.922 -3.405 23.555 1.00 75.12 211 VAL A O 1
ATOM 1684 N N . ASN A 1 212 ? -31.698 -4.735 24.906 1.00 73.75 212 ASN A N 1
ATOM 1685 C CA . ASN A 1 212 ? -30.989 -5.412 23.827 1.00 73.75 212 ASN A CA 1
ATOM 1686 C C . ASN A 1 212 ? -31.954 -6.382 23.123 1.00 73.75 212 ASN A C 1
ATOM 1688 O O . ASN A 1 212 ? -32.285 -7.425 23.672 1.00 73.75 212 ASN A O 1
ATOM 1692 N N . VAL A 1 213 ? -32.407 -6.069 21.912 1.00 69.56 213 VAL A N 1
ATOM 1693 C CA . VAL A 1 213 ? -33.392 -6.851 21.145 1.00 69.56 213 VAL A CA 1
ATOM 1694 C C . VAL A 1 213 ? -32.841 -8.217 20.721 1.00 69.56 213 VAL A C 1
ATOM 1696 O O . VAL A 1 213 ? -33.617 -9.153 20.552 1.00 69.56 213 VAL A O 1
ATOM 1699 N N . LYS A 1 214 ? -31.517 -8.365 20.548 1.00 66.94 214 LYS A N 1
ATOM 1700 C CA . LYS A 1 214 ? -30.919 -9.661 20.174 1.00 66.94 214 LYS A CA 1
ATOM 1701 C C . LYS A 1 214 ? -30.844 -10.634 21.343 1.00 66.94 214 LYS A C 1
ATOM 1703 O O . LYS A 1 214 ? -31.018 -11.829 21.139 1.00 66.94 214 LYS A O 1
ATOM 1708 N N . GLU A 1 215 ? -30.559 -10.128 22.536 1.00 69.25 215 GLU A N 1
ATOM 1709 C CA . GLU A 1 215 ? -30.357 -10.950 23.738 1.00 69.25 215 GLU A CA 1
ATOM 1710 C C . GLU A 1 215 ? -31.585 -10.940 24.661 1.00 69.25 215 GLU A C 1
ATOM 1712 O O . GLU A 1 215 ? -31.657 -11.718 25.607 1.00 69.25 215 GLU A O 1
ATOM 1717 N N . ASN A 1 216 ? -32.559 -10.072 24.368 1.00 65.62 216 ASN A N 1
ATOM 1718 C CA . ASN A 1 216 ? -33.694 -9.737 25.224 1.00 65.62 216 ASN A CA 1
ATOM 1719 C C . ASN A 1 216 ? -33.257 -9.357 26.653 1.00 65.62 216 ASN A C 1
ATOM 1721 O O . ASN A 1 216 ? -33.878 -9.758 27.636 1.00 65.62 216 ASN A O 1
ATOM 1725 N N . VAL A 1 217 ? -32.150 -8.614 26.757 1.00 73.94 217 VAL A N 1
ATOM 1726 C CA . VAL A 1 217 ? -31.541 -8.193 28.028 1.00 73.94 217 VAL A CA 1
ATOM 1727 C C . VAL A 1 217 ? -31.917 -6.744 28.314 1.00 73.94 217 VAL A C 1
ATOM 1729 O O . VAL A 1 217 ? -31.706 -5.870 27.476 1.00 73.94 217 VAL A O 1
ATOM 1732 N N . GLU A 1 218 ? -32.461 -6.488 29.501 1.00 77.56 218 GLU A N 1
ATOM 1733 C CA . GLU A 1 218 ? -32.781 -5.141 29.979 1.00 77.56 218 GLU A CA 1
ATOM 1734 C C . GLU A 1 218 ? -31.541 -4.511 30.614 1.00 77.56 218 GLU A C 1
ATOM 1736 O O . GLU A 1 218 ? -30.984 -5.034 31.578 1.00 77.56 218 GLU A O 1
ATOM 1741 N N . ILE A 1 219 ? -31.105 -3.386 30.057 1.00 73.62 219 ILE A N 1
ATOM 1742 C CA . ILE A 1 219 ? -30.015 -2.571 30.578 1.00 73.62 219 ILE A CA 1
ATOM 1743 C C . ILE A 1 219 ? -30.656 -1.340 31.209 1.00 73.62 219 ILE A C 1
ATOM 1745 O O . ILE A 1 219 ? -31.280 -0.532 30.519 1.00 73.62 219 ILE A O 1
ATOM 1749 N N . LYS A 1 220 ? -30.518 -1.222 32.529 1.00 70.69 220 LYS A N 1
ATOM 1750 C CA . LYS A 1 220 ? -30.825 0.009 33.259 1.00 70.69 220 LYS A CA 1
ATOM 1751 C C . LYS A 1 220 ? -29.699 1.005 32.998 1.00 70.69 220 LYS A C 1
ATOM 1753 O O . LYS A 1 220 ? -28.533 0.633 33.159 1.00 70.69 220 LYS A O 1
ATOM 1758 N N . VAL A 1 221 ? -30.044 2.205 32.543 1.00 64.12 221 VAL A N 1
ATOM 1759 C CA . VAL A 1 221 ? -29.088 3.266 32.187 1.00 64.12 221 VAL A CA 1
ATOM 1760 C C . VAL A 1 221 ? -29.165 4.412 33.177 1.00 64.12 221 VAL A C 1
ATOM 1762 O O . VAL A 1 221 ? -30.292 4.746 33.599 1.00 64.12 221 VAL A O 1
#

Radius of gyration: 30.7 Å; chains: 1; bounding box: 105×46×78 Å

Organism: Meloidogyne enterolobii (NCBI:txid390850)